Protein AF-A0A951QFN7-F1 (afdb_monomer)

Radius of gyration: 24.61 Å; Cα contacts (8 Å, |Δi|>4): 575; chains: 1; bounding box: 72×62×69 Å

Sequence (364 aa):
MQAKALYAAFKQLNSIVPSESKLRIHDEAMSCVRIICDGKQTTIAAYNLDGRWKRIVLPPEPTTFEVLCPFYLVKKWLRAVARTCEQVWINAIATGIEFTSDTFRYTFSAPGVERYPVMPDERRSPVVAPAPEPKDAIVPFTRPIRVHPEVGTLEPESSEATVQLLKQLAGEVKTPMPNHVISLDEIKSAVAVSLRPDQAFEAVCAITSMIPYSQDVSEFEGRYLIIHATEVSGELEDQMMKGLRDLEIDRTDAPMNSILGYAFIKEVKKYTPATWEEDYQAEVHGYPVSLAEISAAAGNGDVWGVILERPMMFSEPIALKSGLLHEFWTPNNPSHSAAFRKCFESDRIVVDIEREAEVEEVEG

pLDDT: mean 72.61, std 21.22, range [24.59, 94.75]

Structure (mmCIF, N/CA/C/O backbone):
data_AF-A0A951QFN7-F1
#
_entry.id   AF-A0A951QFN7-F1
#
loop_
_atom_site.group_PDB
_atom_site.id
_atom_site.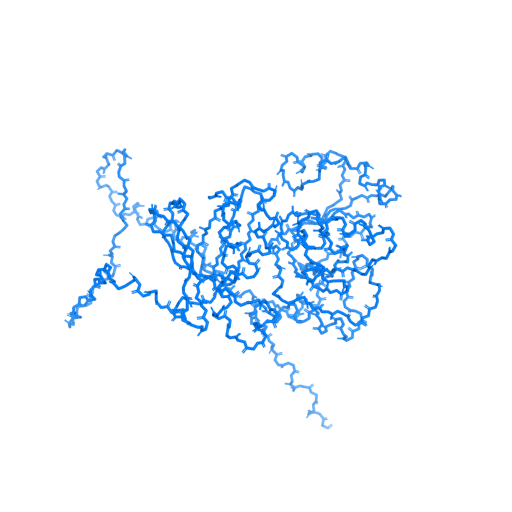type_symbol
_atom_site.label_atom_id
_atom_site.label_alt_id
_atom_site.label_comp_id
_atom_site.label_asym_id
_atom_site.label_entity_id
_atom_site.label_seq_id
_atom_site.pdbx_PDB_ins_code
_atom_site.Cartn_x
_atom_site.Cartn_y
_atom_site.Cartn_z
_atom_site.occupancy
_atom_site.B_iso_or_equiv
_atom_site.auth_seq_id
_atom_site.auth_comp_id
_atom_site.auth_asym_id
_atom_site.auth_atom_id
_atom_site.pdbx_PDB_model_num
ATOM 1 N N . MET A 1 1 ? -3.041 12.306 14.768 1.00 89.12 1 MET A N 1
ATOM 2 C CA . MET A 1 1 ? -2.534 11.329 15.762 1.00 89.12 1 MET A CA 1
ATOM 3 C C . MET A 1 1 ? -1.125 10.873 15.405 1.00 89.12 1 MET A C 1
ATOM 5 O O . MET A 1 1 ? -0.857 10.668 14.231 1.00 89.12 1 MET A O 1
ATOM 9 N N . GLN A 1 2 ? -0.239 10.607 16.378 1.00 91.81 2 GLN A N 1
ATOM 10 C CA . GLN A 1 2 ? 1.073 10.012 16.072 1.00 91.81 2 GLN A CA 1
ATOM 11 C C . GLN A 1 2 ? 0.930 8.605 15.460 1.00 91.81 2 GLN A C 1
ATOM 13 O O . GLN A 1 2 ? 0.400 7.697 16.109 1.00 91.81 2 GLN A O 1
ATOM 18 N N . ALA A 1 3 ? 1.466 8.396 14.254 1.00 90.69 3 ALA A N 1
ATOM 19 C CA . ALA A 1 3 ? 1.356 7.140 13.504 1.00 90.69 3 ALA A CA 1
ATOM 20 C C . ALA A 1 3 ? 1.934 5.946 14.284 1.00 90.69 3 ALA A C 1
ATOM 22 O O . ALA A 1 3 ? 1.321 4.881 14.370 1.00 90.69 3 ALA A O 1
ATOM 23 N N . LYS A 1 4 ? 3.081 6.147 14.949 1.00 91.06 4 LYS A N 1
ATOM 24 C CA . LYS A 1 4 ? 3.720 5.137 15.813 1.00 91.06 4 LYS A CA 1
ATOM 25 C C . LYS A 1 4 ? 2.857 4.749 17.012 1.00 91.06 4 LYS A C 1
ATOM 27 O O . LYS A 1 4 ? 2.823 3.575 17.375 1.00 91.06 4 LYS A O 1
ATOM 32 N N . ALA A 1 5 ? 2.151 5.706 17.615 1.00 92.38 5 ALA A N 1
ATOM 33 C CA . ALA A 1 5 ? 1.250 5.433 18.734 1.00 92.38 5 ALA A CA 1
ATOM 34 C C . ALA A 1 5 ? 0.026 4.629 18.272 1.00 92.38 5 ALA A C 1
ATOM 36 O O . ALA A 1 5 ? -0.354 3.653 18.921 1.00 92.38 5 ALA A O 1
ATOM 37 N N . LEU A 1 6 ? -0.532 4.987 17.113 1.00 93.56 6 LEU A N 1
ATOM 38 C CA . LEU A 1 6 ? -1.639 4.270 16.489 1.00 93.56 6 LEU A CA 1
ATOM 39 C C . LEU A 1 6 ? -1.241 2.832 16.115 1.00 93.56 6 LEU A C 1
ATOM 41 O O . LEU A 1 6 ? -1.926 1.881 16.494 1.00 93.56 6 LEU A O 1
ATOM 45 N N . TYR A 1 7 ? -0.083 2.640 15.478 1.00 93.56 7 TYR A N 1
ATOM 46 C CA . TYR A 1 7 ? 0.449 1.306 15.190 1.00 93.56 7 TYR A CA 1
ATOM 47 C C . TYR A 1 7 ? 0.704 0.493 16.470 1.00 93.56 7 TYR A C 1
ATOM 49 O O . TYR A 1 7 ? 0.322 -0.677 16.554 1.00 93.56 7 TYR A O 1
ATOM 57 N N . ALA A 1 8 ? 1.290 1.103 17.507 1.00 92.25 8 ALA A N 1
ATOM 58 C CA . ALA A 1 8 ? 1.506 0.443 18.792 1.00 92.25 8 ALA A CA 1
ATOM 59 C C . ALA A 1 8 ? 0.187 0.004 19.449 1.00 92.25 8 ALA A C 1
ATOM 61 O O . ALA A 1 8 ? 0.135 -1.076 20.046 1.00 92.25 8 ALA A O 1
ATOM 62 N N . ALA A 1 9 ? -0.885 0.790 19.306 1.00 93.69 9 ALA A N 1
ATOM 63 C CA . ALA A 1 9 ? -2.216 0.404 19.755 1.00 93.69 9 ALA A CA 1
ATOM 64 C C . ALA A 1 9 ? -2.717 -0.837 19.001 1.00 93.69 9 ALA A C 1
ATOM 66 O O . ALA A 1 9 ? -3.022 -1.853 19.627 1.00 93.69 9 ALA A O 1
ATOM 67 N N . PHE A 1 10 ? -2.696 -0.827 17.666 1.00 93.38 10 PHE A N 1
ATOM 68 C CA . PHE A 1 10 ? -3.076 -2.001 16.867 1.00 93.38 10 PHE A CA 1
ATOM 69 C C . PHE A 1 10 ? -2.235 -3.239 17.216 1.00 93.38 10 PHE A C 1
ATOM 71 O O . PHE A 1 10 ? -2.769 -4.336 17.379 1.00 93.38 10 PHE A O 1
ATOM 78 N N . LYS A 1 11 ? -0.924 -3.080 17.436 1.00 91.56 11 LYS A N 1
ATOM 79 C CA . LYS A 1 11 ? -0.033 -4.175 17.849 1.00 91.56 11 LYS A CA 1
ATOM 80 C C . LYS A 1 11 ? -0.443 -4.794 19.186 1.00 91.56 11 LYS A C 1
ATOM 82 O O . LYS A 1 11 ? -0.369 -6.014 19.341 1.00 91.56 11 LYS A O 1
ATOM 87 N N . GLN A 1 12 ? -0.901 -3.994 20.145 1.00 91.81 12 GLN A N 1
ATOM 88 C CA . GLN A 1 12 ? -1.390 -4.509 21.423 1.00 91.81 12 GLN A CA 1
ATOM 89 C C . GLN A 1 12 ? -2.683 -5.325 21.268 1.00 91.81 12 GLN A C 1
ATOM 91 O O . GLN A 1 12 ? -2.909 -6.237 22.065 1.00 91.81 12 GLN A O 1
ATOM 96 N N . LEU A 1 13 ? -3.518 -5.058 20.260 1.00 90.62 13 LEU A N 1
ATOM 97 C CA . LEU A 1 13 ? -4.770 -5.795 20.034 1.00 90.62 13 LEU A CA 1
ATOM 98 C C . LEU A 1 13 ? -4.561 -7.221 19.493 1.00 90.62 13 LEU A C 1
ATOM 100 O O . LEU A 1 13 ? -5.482 -8.031 19.591 1.00 90.62 13 LEU A O 1
ATOM 104 N N . ASN A 1 14 ? -3.345 -7.586 19.058 1.00 87.75 14 ASN A N 1
ATOM 105 C CA . ASN A 1 14 ? -2.993 -8.960 18.649 1.00 87.75 14 ASN A CA 1
ATOM 106 C C . ASN A 1 14 ? -3.287 -10.024 19.718 1.00 87.75 14 ASN A C 1
ATOM 108 O O . ASN A 1 14 ? -3.415 -11.199 19.398 1.00 87.75 14 ASN A O 1
ATOM 112 N N . SER A 1 15 ? -3.351 -9.641 20.998 1.00 84.44 15 SER A N 1
ATOM 113 C CA . SER A 1 15 ? -3.678 -10.581 22.076 1.00 84.44 15 SER A CA 1
ATOM 114 C C . SER A 1 15 ? -5.158 -10.981 22.110 1.00 84.44 15 SER A C 1
ATOM 116 O O . SER A 1 15 ? -5.507 -11.901 22.842 1.00 84.44 15 SER A O 1
ATOM 118 N N . ILE A 1 16 ? -6.025 -10.246 21.406 1.00 85.56 16 ILE A N 1
ATOM 119 C CA . ILE A 1 16 ? -7.476 -10.475 21.357 1.00 85.56 16 ILE A CA 1
ATOM 120 C C . ILE A 1 16 ? -7.912 -10.908 19.965 1.00 85.56 16 ILE A C 1
ATOM 122 O O . ILE A 1 16 ? -8.651 -11.884 19.852 1.00 85.56 16 ILE A O 1
ATOM 126 N N . VAL A 1 17 ? -7.463 -10.206 18.922 1.00 82.12 17 VAL A N 1
ATOM 127 C CA . VAL A 1 17 ? -7.874 -10.522 17.553 1.00 82.12 17 VAL A CA 1
ATOM 128 C C . VAL A 1 17 ? -7.235 -11.857 17.140 1.00 82.12 17 VAL A C 1
ATOM 130 O O . VAL A 1 17 ? -6.006 -11.968 17.184 1.00 82.12 17 VAL A O 1
ATOM 133 N N . PRO A 1 18 ? -8.024 -12.888 16.771 1.00 71.62 18 PRO A N 1
ATOM 134 C CA . PRO A 1 18 ? -7.492 -14.190 16.371 1.00 71.62 18 PRO A CA 1
ATOM 135 C C . PRO A 1 18 ? -6.543 -14.037 15.192 1.00 71.62 18 PRO A C 1
ATOM 137 O O . PRO A 1 18 ? -6.864 -13.277 14.283 1.00 71.62 18 PRO A O 1
ATOM 140 N N . SER A 1 19 ? -5.419 -14.762 15.186 1.00 68.12 19 SER A N 1
ATOM 141 C CA . SER A 1 19 ? -4.435 -14.717 14.095 1.00 68.12 19 SER A CA 1
ATOM 142 C C . SER A 1 19 ? -5.094 -14.903 12.726 1.00 68.12 19 SER A C 1
ATOM 144 O O . SER A 1 19 ? -6.019 -15.700 12.593 1.00 68.12 19 SER A O 1
ATOM 146 N N . GLU A 1 20 ? -4.573 -14.230 11.702 1.00 62.41 20 GLU A N 1
ATOM 147 C CA . GLU A 1 20 ? -5.093 -14.246 10.323 1.00 62.41 20 GLU A CA 1
ATOM 148 C C . GLU A 1 20 ? -5.330 -15.671 9.784 1.00 62.41 20 GLU A C 1
ATOM 150 O O . GLU A 1 20 ? -6.374 -15.976 9.214 1.00 62.41 20 GLU A O 1
ATOM 155 N N . SER A 1 21 ? -4.436 -16.610 10.107 1.00 54.50 21 SER A N 1
ATOM 156 C CA . SER A 1 21 ? -4.563 -18.035 9.763 1.00 54.50 21 SER A CA 1
ATOM 157 C C . SER A 1 21 ? -5.775 -18.755 10.378 1.00 54.50 21 SER A C 1
ATOM 159 O O . SER A 1 21 ? -6.211 -19.775 9.848 1.00 54.50 21 SER A O 1
ATOM 161 N N . LYS A 1 22 ? -6.327 -18.243 11.485 1.00 54.25 22 LYS A N 1
ATOM 162 C CA . LYS A 1 22 ? -7.507 -18.780 12.184 1.00 54.25 22 LYS A CA 1
ATOM 163 C C . LYS A 1 22 ? -8.810 -18.093 11.765 1.00 54.25 22 LYS A C 1
ATOM 165 O O . LYS A 1 22 ? -9.879 -18.582 12.114 1.00 54.25 22 LYS A O 1
ATOM 170 N N . LEU A 1 23 ? -8.733 -16.986 11.023 1.00 55.09 23 LEU A N 1
ATOM 171 C CA . LEU A 1 23 ? -9.900 -16.226 10.568 1.00 55.09 23 LEU A CA 1
ATOM 172 C C . LEU A 1 23 ? -10.547 -16.778 9.300 1.00 55.09 23 LEU A C 1
ATOM 174 O O . LEU A 1 23 ? -11.697 -16.448 9.046 1.00 55.09 23 LEU A O 1
ATOM 178 N N . ARG A 1 24 ? -9.892 -17.697 8.574 1.00 49.56 24 ARG A N 1
ATOM 179 C CA . ARG A 1 24 ? -10.465 -18.383 7.394 1.00 49.56 24 ARG A CA 1
ATOM 180 C C . ARG A 1 24 ? -11.792 -19.123 7.662 1.00 49.56 24 ARG A C 1
ATOM 182 O O . ARG A 1 24 ? -12.389 -19.654 6.734 1.00 49.56 24 ARG A O 1
ATOM 189 N N . ILE A 1 25 ? -12.229 -19.194 8.921 1.00 43.97 25 ILE A N 1
ATOM 190 C CA . ILE A 1 25 ? -13.427 -19.899 9.394 1.00 43.97 25 ILE A CA 1
ATOM 191 C C . ILE A 1 25 ? -14.450 -18.922 10.029 1.00 43.97 25 ILE A C 1
ATOM 193 O O . ILE A 1 25 ? -15.552 -19.336 10.382 1.00 43.97 25 ILE A O 1
ATOM 197 N N . HIS A 1 26 ? -14.137 -17.626 10.182 1.00 48.31 26 HIS A N 1
ATOM 198 C CA . HIS A 1 26 ? -14.927 -16.707 11.012 1.00 48.31 26 HIS A CA 1
ATOM 199 C C . HIS A 1 26 ? -15.330 -15.396 10.320 1.00 48.31 26 HIS A C 1
ATOM 201 O O . HIS A 1 26 ? -14.653 -14.904 9.427 1.00 48.31 26 HIS A O 1
ATOM 207 N N . ASP A 1 27 ? -16.466 -14.864 10.782 1.00 57.34 27 ASP A N 1
ATOM 208 C CA . ASP A 1 27 ? -17.173 -13.659 10.329 1.00 57.34 27 ASP A CA 1
ATOM 209 C C . ASP A 1 27 ? -16.243 -12.435 10.168 1.00 57.34 27 ASP A C 1
ATOM 211 O O . ASP A 1 27 ? -15.433 -12.149 11.055 1.00 57.34 27 ASP A O 1
ATOM 215 N N . GLU A 1 28 ? -16.392 -11.689 9.063 1.00 56.91 28 GLU A N 1
ATOM 216 C CA . GLU A 1 28 ? -15.671 -10.438 8.758 1.00 56.91 28 GLU A CA 1
ATOM 217 C C . GLU A 1 28 ? -15.691 -9.468 9.954 1.00 56.91 28 GLU A C 1
ATOM 219 O O . GLU A 1 28 ? -14.685 -8.810 10.244 1.00 56.91 28 GLU A O 1
ATOM 224 N N . ALA A 1 29 ? -16.793 -9.443 10.717 1.00 56.69 29 ALA A N 1
ATOM 225 C CA . ALA A 1 29 ? -16.944 -8.607 11.907 1.00 56.69 29 ALA A CA 1
ATOM 226 C C . ALA A 1 29 ? -15.920 -8.924 13.016 1.00 56.69 29 ALA A C 1
ATOM 228 O O . ALA A 1 29 ? -15.490 -8.020 13.729 1.00 56.69 29 ALA A O 1
ATOM 229 N N . MET A 1 30 ? -15.472 -10.179 13.136 1.00 60.59 30 MET A N 1
ATOM 230 C CA . MET A 1 30 ? -14.498 -10.619 14.151 1.00 60.59 30 MET A CA 1
ATOM 231 C C . MET A 1 30 ? -13.051 -10.257 13.806 1.00 60.59 30 MET A C 1
ATOM 233 O O . MET A 1 30 ? -12.165 -10.322 14.661 1.00 60.59 30 MET A O 1
ATOM 237 N N . SER A 1 31 ? -12.809 -9.890 12.549 1.00 74.25 31 SER A N 1
ATOM 238 C CA . SER A 1 31 ? -11.532 -9.356 12.077 1.00 74.25 31 SER A CA 1
ATOM 239 C C . SER A 1 31 ? -11.484 -7.828 12.113 1.00 74.25 31 SER A C 1
ATOM 241 O O . SER A 1 31 ? -10.472 -7.244 11.732 1.00 74.25 31 SER A O 1
ATOM 243 N N . CYS A 1 32 ? -12.556 -7.170 12.562 1.00 83.38 32 CYS A N 1
ATOM 244 C CA . CYS A 1 32 ? -12.628 -5.718 12.645 1.00 83.38 32 CYS A CA 1
ATOM 245 C C . CYS A 1 32 ? -12.284 -5.207 14.047 1.00 83.38 32 CYS A C 1
ATOM 247 O O . CYS A 1 32 ? -12.481 -5.889 15.052 1.00 83.38 32 CYS A O 1
ATOM 249 N N . VAL A 1 33 ? -11.799 -3.970 14.117 1.00 90.06 33 VAL A N 1
ATOM 250 C CA . VAL A 1 33 ? -11.738 -3.198 15.361 1.00 90.06 33 VAL A CA 1
ATOM 251 C C . VAL A 1 33 ? -12.642 -1.986 15.251 1.00 90.06 33 VAL A C 1
ATOM 253 O O . VAL A 1 33 ? -12.814 -1.416 14.177 1.00 90.06 33 VAL A O 1
ATOM 256 N N . ARG A 1 34 ? -13.234 -1.596 16.373 1.00 91.06 34 ARG A N 1
ATOM 257 C CA . ARG A 1 34 ? -14.088 -0.416 16.473 1.00 91.06 34 ARG A CA 1
ATOM 258 C C . ARG A 1 34 ? -13.243 0.771 16.906 1.00 91.06 34 ARG A C 1
ATOM 260 O O . ARG A 1 34 ? -12.525 0.680 17.902 1.00 91.06 34 ARG A O 1
ATOM 267 N N . ILE A 1 35 ? -13.329 1.864 16.159 1.00 92.38 35 ILE A N 1
ATOM 268 C CA . ILE A 1 35 ? -12.678 3.138 16.463 1.00 92.38 35 ILE A CA 1
ATOM 269 C C . ILE A 1 35 ? -13.771 4.146 16.803 1.00 92.38 35 ILE A C 1
ATOM 271 O O . ILE A 1 35 ? -14.696 4.345 16.021 1.00 92.38 35 ILE A O 1
ATOM 275 N N . ILE A 1 36 ? -13.657 4.760 17.977 1.00 92.75 36 ILE A N 1
ATOM 276 C CA . ILE A 1 36 ? -14.583 5.769 18.489 1.00 92.75 36 ILE A CA 1
ATOM 277 C C . ILE A 1 36 ? -13.769 7.020 18.802 1.00 92.75 36 ILE A C 1
ATOM 279 O O . ILE A 1 36 ? -12.931 6.998 19.704 1.00 92.75 36 ILE A O 1
ATOM 283 N N . CYS A 1 37 ? -14.033 8.106 18.092 1.00 91.75 37 CYS A N 1
ATOM 284 C CA . CYS A 1 37 ? -13.523 9.432 18.417 1.00 91.75 37 CYS A CA 1
ATOM 285 C C . CYS A 1 37 ? -14.684 10.249 18.985 1.00 91.75 37 CYS A C 1
ATOM 287 O O . CYS A 1 37 ? -15.705 10.399 18.321 1.00 91.75 37 CYS A O 1
ATOM 289 N N . ASP A 1 38 ? -14.558 10.757 20.212 1.00 89.88 38 ASP A N 1
ATOM 290 C CA . ASP A 1 38 ? -15.627 11.506 20.901 1.00 89.88 38 ASP A CA 1
ATOM 291 C C . ASP A 1 38 ? -15.275 12.986 21.155 1.00 89.88 38 ASP A C 1
ATOM 293 O O . ASP A 1 38 ? -15.925 13.668 21.952 1.00 89.88 38 ASP A O 1
ATOM 297 N N . GLY A 1 39 ? -14.207 13.475 20.514 1.00 86.19 39 GLY A N 1
ATOM 298 C CA . GLY A 1 39 ? -13.635 14.807 20.726 1.00 86.19 39 GLY A CA 1
ATOM 299 C C . GLY A 1 39 ? -12.824 14.964 22.022 1.00 86.19 39 GLY A C 1
ATOM 300 O O . GLY A 1 39 ? -12.138 15.970 22.191 1.00 86.19 39 GLY A O 1
ATOM 301 N N . LYS A 1 40 ? -12.866 13.993 22.945 1.00 89.06 40 LYS A N 1
ATOM 302 C CA . LYS A 1 40 ? -12.080 13.985 24.196 1.00 89.06 40 LYS A CA 1
ATOM 303 C C . LYS A 1 40 ? -10.980 12.936 24.186 1.00 89.06 40 LYS A C 1
ATOM 305 O O . LYS A 1 40 ? -9.928 13.145 24.787 1.00 89.06 40 LYS A O 1
ATOM 310 N N . GLN A 1 41 ? -11.215 11.825 23.508 1.00 91.44 41 GLN A N 1
ATOM 311 C CA . GLN A 1 41 ? -10.272 10.734 23.347 1.00 91.44 41 GLN A CA 1
ATOM 312 C C . GLN A 1 41 ? -10.599 9.929 22.090 1.00 91.44 41 GLN A C 1
ATOM 314 O O . GLN A 1 41 ? -11.726 9.938 21.591 1.00 91.44 41 GLN A O 1
ATOM 319 N N . THR A 1 42 ? -9.608 9.179 21.618 1.00 92.94 42 THR A N 1
ATOM 320 C CA . THR A 1 42 ? -9.816 8.166 20.585 1.00 92.94 42 THR A CA 1
ATOM 321 C C . THR A 1 42 ? -9.729 6.791 21.222 1.00 92.94 42 THR A C 1
ATOM 323 O O . THR A 1 42 ? -8.715 6.431 21.815 1.00 92.94 42 THR A O 1
ATOM 326 N N . THR A 1 43 ? -10.789 6.004 21.121 1.00 93.81 43 THR A N 1
ATOM 327 C CA . THR A 1 43 ? -10.862 4.651 21.664 1.00 93.81 43 THR A CA 1
ATOM 328 C C . THR A 1 43 ? -10.793 3.637 20.536 1.00 93.81 43 THR A C 1
ATOM 330 O O . THR A 1 43 ? -11.613 3.670 19.626 1.00 93.81 43 THR A O 1
ATOM 333 N N . ILE A 1 44 ? -9.851 2.699 20.625 1.00 94.25 44 ILE A N 1
ATOM 334 C CA . ILE A 1 44 ? -9.746 1.553 19.719 1.00 94.25 44 ILE A CA 1
ATOM 335 C C . ILE A 1 44 ? -10.074 0.293 20.510 1.00 94.25 44 ILE A C 1
ATOM 337 O O . ILE A 1 44 ? -9.434 0.005 21.527 1.00 94.25 44 ILE A O 1
ATOM 341 N N . ALA A 1 45 ? -11.076 -0.453 20.058 1.00 91.44 45 ALA A N 1
ATOM 342 C CA . ALA A 1 45 ? -11.585 -1.621 20.756 1.00 91.44 45 ALA A CA 1
ATOM 343 C C . ALA A 1 45 ? -11.656 -2.854 19.852 1.00 91.44 45 ALA A C 1
ATOM 345 O O . ALA A 1 45 ? -12.180 -2.807 18.742 1.00 91.44 45 ALA A O 1
ATOM 346 N N . ALA A 1 46 ? -11.175 -3.980 20.375 1.00 90.12 46 ALA A N 1
ATOM 347 C CA . ALA A 1 46 ? -11.285 -5.298 19.761 1.00 90.12 46 ALA A CA 1
ATOM 348 C C . ALA A 1 46 ? -12.137 -6.225 20.634 1.00 90.12 46 ALA A C 1
ATOM 350 O O . ALA A 1 46 ? -12.070 -6.159 21.868 1.00 90.12 46 ALA A O 1
ATOM 351 N N . TYR A 1 47 ? -12.878 -7.113 19.980 1.00 84.50 47 TYR A N 1
ATOM 352 C CA . TYR A 1 47 ? -13.701 -8.152 20.585 1.00 84.50 47 TYR A CA 1
ATOM 353 C C . TYR A 1 47 ? -13.349 -9.510 19.972 1.00 84.50 47 TYR A C 1
ATOM 355 O O . TYR A 1 47 ? -13.095 -9.596 18.772 1.00 84.50 47 TYR A O 1
ATOM 363 N N . ASN A 1 48 ? -13.320 -10.572 20.780 1.00 82.31 48 ASN A N 1
ATOM 364 C CA . ASN A 1 48 ? -13.096 -11.935 20.293 1.00 82.31 48 ASN A CA 1
ATOM 365 C C . ASN A 1 48 ? -14.273 -12.876 20.595 1.00 82.31 48 ASN A C 1
ATOM 367 O O . ASN A 1 48 ? -15.165 -12.557 21.378 1.00 82.31 48 ASN A O 1
ATOM 371 N N . LEU A 1 49 ? -14.249 -14.065 19.982 1.00 73.44 49 LEU A N 1
ATOM 372 C CA . LEU A 1 49 ? -15.309 -15.074 20.116 1.00 73.44 49 LEU A CA 1
ATOM 373 C C . LEU A 1 49 ? -15.480 -15.595 21.549 1.00 73.44 49 LEU A C 1
ATOM 375 O O . LEU A 1 49 ? -16.555 -16.066 21.906 1.00 73.44 49 LEU A O 1
ATOM 379 N N . ASP A 1 50 ? -14.448 -15.470 22.385 1.00 79.62 50 ASP A N 1
ATOM 380 C CA . ASP A 1 50 ? -14.501 -15.858 23.798 1.00 79.62 50 ASP A CA 1
ATOM 381 C C . ASP A 1 50 ? -15.206 -14.805 24.671 1.00 79.62 50 ASP A C 1
ATOM 383 O O . ASP A 1 50 ? -15.178 -14.891 25.900 1.00 79.62 50 ASP A O 1
ATOM 387 N N . GLY A 1 51 ? -15.782 -13.763 24.064 1.00 79.81 51 GLY A N 1
ATOM 388 C CA . GLY A 1 51 ? -16.427 -12.673 24.782 1.00 79.81 51 GLY A CA 1
ATOM 389 C C . GLY A 1 51 ? -15.454 -11.656 25.383 1.00 79.81 51 GLY A C 1
ATOM 390 O O . GLY A 1 51 ? -15.874 -10.810 26.175 1.00 79.81 51 GLY A O 1
ATOM 391 N N . ARG A 1 52 ? -14.155 -11.729 25.057 1.00 84.38 52 ARG A N 1
ATOM 392 C CA . ARG A 1 52 ? -13.133 -10.851 25.636 1.00 84.38 52 ARG A CA 1
ATOM 393 C C . ARG A 1 52 ? -13.021 -9.556 24.855 1.00 84.38 52 ARG A C 1
ATOM 395 O O . ARG A 1 52 ? -12.978 -9.543 23.628 1.00 84.38 52 ARG A O 1
ATOM 402 N N . TRP A 1 53 ? -12.870 -8.481 25.613 1.00 87.25 53 TRP A N 1
ATOM 403 C CA . TRP A 1 53 ? -12.651 -7.139 25.106 1.00 87.25 53 TRP A CA 1
ATOM 404 C C . TRP A 1 53 ? -11.240 -6.667 25.422 1.00 87.25 53 TRP A C 1
ATOM 406 O O . TRP A 1 53 ? -10.707 -6.935 26.501 1.00 87.25 53 TRP A O 1
ATOM 416 N N . LYS A 1 54 ? -10.655 -5.899 24.506 1.00 90.75 54 LYS A N 1
ATOM 417 C CA . LYS A 1 54 ? -9.506 -5.046 24.814 1.00 90.75 54 LYS A CA 1
ATOM 418 C C . LYS A 1 54 ? -9.723 -3.675 24.221 1.00 90.75 54 LYS A C 1
ATOM 420 O O . LYS A 1 54 ? -10.075 -3.544 23.052 1.00 90.75 54 LYS A O 1
ATOM 425 N N . ARG A 1 55 ? -9.490 -2.673 25.060 1.00 92.69 55 ARG A N 1
ATOM 426 C CA . ARG A 1 55 ? -9.644 -1.262 24.747 1.00 92.69 55 ARG A CA 1
ATOM 427 C C . ARG A 1 55 ? -8.306 -0.568 24.906 1.00 92.69 55 ARG A C 1
ATOM 429 O O . ARG A 1 55 ? -7.606 -0.794 25.891 1.00 92.69 55 ARG A O 1
ATOM 436 N N . ILE A 1 56 ? -7.991 0.303 23.963 1.00 94.44 56 ILE A N 1
ATOM 437 C CA . ILE A 1 56 ? -6.834 1.185 24.015 1.00 94.44 56 ILE A CA 1
ATOM 438 C C . ILE A 1 56 ? -7.345 2.600 23.810 1.00 94.44 56 ILE A C 1
ATOM 440 O O . ILE A 1 56 ? -8.147 2.847 22.913 1.00 94.44 56 ILE A O 1
ATOM 444 N N . VAL A 1 57 ? -6.912 3.506 24.678 1.00 93.62 57 VAL A N 1
ATOM 445 C CA . VAL A 1 57 ? -7.283 4.917 24.621 1.00 93.62 57 VAL A CA 1
ATOM 446 C C . VAL A 1 57 ? -6.066 5.694 24.147 1.00 93.62 57 VAL A C 1
ATOM 448 O O . VAL A 1 57 ? -4.972 5.541 24.688 1.00 93.62 57 VAL A O 1
ATOM 451 N N . LEU A 1 58 ? -6.272 6.492 23.113 1.00 92.94 58 LEU A N 1
ATOM 452 C CA . LEU A 1 58 ? -5.298 7.368 22.490 1.00 92.94 58 LEU A CA 1
ATOM 453 C C . LEU A 1 58 ? -5.732 8.829 22.685 1.00 92.94 58 LEU A C 1
ATOM 455 O O . LEU A 1 58 ? -6.894 9.084 23.027 1.00 92.94 58 LEU A O 1
ATOM 459 N N . PRO A 1 59 ? -4.813 9.790 22.483 1.00 90.75 59 PRO A N 1
ATOM 460 C CA . PRO A 1 59 ? -5.141 11.209 22.540 1.00 90.75 59 PRO A CA 1
ATOM 461 C C . PRO A 1 59 ? -6.354 11.582 21.663 1.00 90.75 59 PRO A C 1
ATOM 463 O O . PRO A 1 59 ? -6.651 10.875 20.690 1.00 90.75 59 PRO A O 1
ATOM 466 N N . PRO A 1 60 ? -7.067 12.669 22.006 1.00 85.00 60 PRO A N 1
ATOM 467 C CA . PRO A 1 60 ? -8.210 13.138 21.232 1.00 85.00 60 PRO A CA 1
ATOM 468 C C . PRO A 1 60 ? -7.845 13.448 19.783 1.00 85.00 60 PRO A C 1
ATOM 470 O O . PRO A 1 60 ? -6.806 14.046 19.510 1.00 85.00 60 PRO A O 1
ATOM 473 N N . GLU A 1 61 ? -8.769 13.114 18.890 1.00 82.00 61 GLU A N 1
ATOM 474 C CA . GLU A 1 61 ? -8.899 13.739 17.576 1.00 82.00 61 GLU A CA 1
ATOM 475 C C . GLU A 1 61 ? -10.033 14.781 17.645 1.00 82.00 61 GLU A C 1
ATOM 477 O O . GLU A 1 61 ? -10.982 14.602 18.416 1.00 82.00 61 GLU A O 1
ATOM 482 N N . PRO A 1 62 ? -9.963 15.882 16.875 1.00 79.00 62 PRO A N 1
ATOM 483 C CA . PRO A 1 62 ? -10.978 16.939 16.898 1.00 79.00 62 PRO A CA 1
ATOM 484 C C . PRO A 1 62 ? -12.324 16.490 16.309 1.00 79.00 62 PRO A C 1
ATOM 486 O O . PRO A 1 62 ? -13.343 17.154 16.495 1.00 79.00 62 PRO A O 1
ATOM 489 N N . THR A 1 63 ? -12.339 15.373 15.586 1.00 82.69 63 THR A N 1
ATOM 490 C CA . THR A 1 63 ? -13.516 14.823 14.922 1.00 82.69 63 THR A CA 1
ATOM 491 C C . THR A 1 63 ? -14.266 13.855 15.836 1.00 82.69 63 THR A C 1
ATOM 493 O O . THR A 1 63 ? -13.686 13.157 16.665 1.00 82.69 63 THR A O 1
ATOM 496 N N . THR A 1 64 ? -15.595 13.826 15.700 1.00 89.38 64 THR A N 1
ATOM 497 C CA . THR A 1 64 ? -16.455 12.870 16.409 1.00 89.38 64 THR A CA 1
ATOM 498 C C . THR A 1 64 ? -17.025 11.878 15.412 1.00 89.38 64 THR A C 1
ATOM 500 O O . THR A 1 64 ? -17.758 12.276 14.509 1.00 89.38 64 THR A O 1
ATOM 503 N N . PHE A 1 65 ? -16.687 10.602 15.562 1.00 91.06 65 PHE A N 1
ATOM 504 C CA . PHE A 1 65 ? -17.202 9.535 14.714 1.00 91.06 65 PHE A CA 1
ATOM 505 C C . PHE A 1 65 ? -17.038 8.170 15.376 1.00 91.06 65 PHE A C 1
ATOM 507 O O . PHE A 1 65 ? -16.285 7.992 16.334 1.00 91.06 65 PHE A O 1
ATOM 514 N N . GLU A 1 66 ? -17.726 7.191 14.808 1.00 90.44 66 GLU A N 1
ATOM 515 C CA . GLU A 1 66 ? -17.614 5.794 15.178 1.00 90.44 66 GLU A CA 1
ATOM 516 C C . GLU A 1 66 ? -17.602 4.948 13.908 1.00 90.44 66 GLU A C 1
ATOM 518 O O . GLU A 1 66 ? -18.452 5.122 13.035 1.00 90.44 66 GLU A O 1
ATOM 523 N N . VAL A 1 67 ? -16.624 4.052 13.787 1.00 89.62 67 VAL A N 1
ATOM 524 C CA . VAL A 1 67 ? -16.438 3.249 12.577 1.00 89.62 67 VAL A CA 1
ATOM 525 C C . VAL A 1 67 ? -15.786 1.907 12.909 1.00 89.62 67 VAL A C 1
ATOM 527 O O . VAL A 1 67 ? -15.022 1.791 13.871 1.00 89.62 67 VAL A O 1
ATOM 530 N N . LEU A 1 68 ? -16.088 0.878 12.120 1.00 88.56 68 LEU A N 1
ATOM 531 C CA . LEU A 1 68 ? -15.326 -0.370 12.132 1.00 88.56 68 LEU A CA 1
ATOM 532 C C . LEU A 1 68 ? -14.167 -0.263 11.152 1.00 88.56 68 LEU A C 1
ATOM 534 O O . LEU A 1 68 ? -14.258 0.429 10.149 1.00 88.56 68 LEU A O 1
ATOM 538 N N . CYS A 1 69 ? -13.069 -0.957 11.399 1.00 87.94 69 CYS A N 1
ATOM 539 C CA . CYS A 1 69 ? -12.010 -1.049 10.407 1.00 87.94 69 CYS A CA 1
ATOM 540 C C . CYS A 1 69 ? -11.393 -2.448 10.369 1.00 87.94 69 CYS A C 1
ATOM 542 O O . CYS A 1 69 ? -11.302 -3.103 11.414 1.00 87.94 69 CYS A O 1
ATOM 544 N N . PRO A 1 70 ? -10.976 -2.925 9.181 1.00 85.88 70 PRO A N 1
ATOM 545 C CA . PRO A 1 70 ? -10.389 -4.249 9.030 1.00 85.88 70 PRO A CA 1
ATOM 546 C C . PRO A 1 70 ? -9.027 -4.290 9.728 1.00 85.88 70 PRO A C 1
ATOM 548 O O . PRO A 1 70 ? -8.060 -3.674 9.279 1.00 85.88 70 PRO A O 1
ATOM 551 N N . PHE A 1 71 ? -8.942 -5.024 10.839 1.00 88.62 71 PHE A N 1
ATOM 552 C CA . PHE A 1 71 ? -7.795 -4.991 11.745 1.00 88.62 71 PHE A CA 1
ATOM 553 C C . PHE A 1 71 ? -6.484 -5.310 11.035 1.00 88.62 71 PHE A C 1
ATOM 555 O O . PHE A 1 71 ? -5.508 -4.581 11.188 1.00 88.62 71 PHE A O 1
ATOM 562 N N . TYR A 1 72 ? -6.459 -6.405 10.272 1.00 83.06 72 TYR A N 1
ATOM 563 C CA . TYR A 1 72 ? -5.240 -6.902 9.641 1.00 83.06 72 TYR A CA 1
ATOM 564 C C . TYR A 1 72 ? -4.750 -5.979 8.535 1.00 83.06 72 TYR A C 1
ATOM 566 O O . TYR A 1 72 ? -3.573 -5.633 8.532 1.00 83.06 72 TYR A O 1
ATOM 574 N N . LEU A 1 73 ? -5.652 -5.519 7.668 1.00 82.06 73 LEU A N 1
ATOM 575 C CA . LEU A 1 73 ? -5.332 -4.570 6.604 1.00 82.06 73 LEU A CA 1
ATOM 576 C C . LEU A 1 73 ? -4.779 -3.259 7.172 1.00 82.06 73 LEU A C 1
ATOM 578 O O . LEU A 1 73 ? -3.671 -2.855 6.823 1.00 82.06 73 LEU A O 1
ATOM 582 N N . VAL A 1 74 ? -5.499 -2.647 8.119 1.00 88.31 74 VAL A N 1
ATOM 583 C CA . VAL A 1 74 ? -5.077 -1.385 8.742 1.00 88.31 74 VAL A CA 1
ATOM 584 C C . VAL A 1 74 ? -3.774 -1.565 9.513 1.00 88.31 74 VAL A C 1
ATOM 586 O O . VAL A 1 74 ? -2.895 -0.716 9.436 1.00 88.31 74 VAL A O 1
ATOM 589 N N . LYS A 1 75 ? -3.594 -2.677 10.233 1.00 89.44 75 LYS A N 1
ATOM 590 C CA . LYS A 1 75 ? -2.351 -2.951 10.964 1.00 89.44 75 LYS A CA 1
ATOM 591 C C . LYS A 1 75 ? -1.156 -3.133 10.024 1.00 89.44 75 LYS A C 1
ATOM 593 O O . LYS A 1 75 ? -0.092 -2.600 10.334 1.00 89.44 75 LYS A O 1
ATOM 598 N N . LYS A 1 76 ? -1.305 -3.899 8.934 1.00 84.56 76 LYS A N 1
ATOM 599 C CA . LYS A 1 76 ? -0.247 -4.106 7.925 1.00 84.56 76 LYS A CA 1
ATOM 600 C C . LYS A 1 76 ? 0.159 -2.770 7.311 1.00 84.56 76 LYS A C 1
ATOM 602 O O . LYS A 1 76 ? 1.337 -2.431 7.312 1.00 84.56 76 LYS A O 1
ATOM 607 N N . TRP A 1 77 ? -0.827 -1.971 6.919 1.00 86.56 77 TRP A N 1
ATOM 608 C CA . TRP A 1 77 ? -0.615 -0.629 6.393 1.00 86.56 77 TRP A CA 1
ATOM 609 C C . TRP A 1 77 ? 0.058 0.313 7.409 1.00 86.56 77 TRP A C 1
ATOM 611 O O . TRP A 1 77 ? 1.095 0.903 7.114 1.00 86.56 77 TRP A O 1
ATOM 621 N N . LEU A 1 78 ? -0.445 0.383 8.650 1.00 89.12 78 LEU A N 1
ATOM 622 C CA . LEU A 1 78 ? 0.130 1.204 9.725 1.00 89.12 78 LEU A CA 1
ATOM 623 C C . LEU A 1 78 ? 1.581 0.835 10.045 1.00 89.12 78 LEU A C 1
ATOM 625 O O . LEU A 1 78 ? 2.355 1.710 10.425 1.00 89.12 78 LEU A O 1
ATOM 629 N N . ARG A 1 79 ? 1.957 -0.443 9.920 1.00 86.25 79 ARG A N 1
ATOM 630 C CA . ARG A 1 79 ? 3.337 -0.903 10.138 1.00 86.25 79 ARG A CA 1
ATOM 631 C C . ARG A 1 79 ? 4.301 -0.252 9.155 1.00 86.25 79 ARG A C 1
ATOM 633 O O . ARG A 1 79 ? 5.377 0.176 9.561 1.00 86.25 79 ARG A O 1
ATOM 640 N N . ALA A 1 80 ? 3.880 -0.156 7.900 1.00 80.88 80 ALA A N 1
ATOM 641 C CA . ALA A 1 80 ? 4.635 0.453 6.819 1.00 80.88 80 ALA A CA 1
ATOM 642 C C . ALA A 1 80 ? 4.662 1.988 6.980 1.00 80.88 80 ALA A C 1
ATOM 644 O O . ALA A 1 80 ? 5.722 2.611 7.034 1.00 80.88 80 ALA A O 1
ATOM 645 N N . VAL A 1 81 ? 3.486 2.579 7.200 1.00 83.81 81 VAL A N 1
ATOM 646 C CA . VAL A 1 81 ? 3.275 4.028 7.310 1.00 83.81 81 VAL A CA 1
ATOM 647 C C . VAL A 1 81 ? 3.915 4.671 8.539 1.00 83.81 81 VAL A C 1
ATOM 649 O O . VAL A 1 81 ? 4.452 5.771 8.447 1.00 83.81 81 VAL A O 1
ATOM 652 N N . ALA A 1 82 ? 3.914 4.015 9.702 1.00 86.44 82 ALA A N 1
ATOM 653 C CA . ALA A 1 82 ? 4.453 4.596 10.940 1.00 86.44 82 ALA A CA 1
ATOM 654 C C . ALA A 1 82 ? 5.976 4.853 10.908 1.00 86.44 82 ALA A C 1
ATOM 656 O O . ALA A 1 82 ? 6.551 5.348 11.885 1.00 86.44 82 ALA A O 1
ATOM 657 N N . ARG A 1 83 ? 6.640 4.472 9.813 1.00 80.44 83 ARG A N 1
ATOM 658 C CA . ARG A 1 83 ? 8.076 4.638 9.568 1.00 80.44 83 ARG A CA 1
ATOM 659 C C . ARG A 1 83 ? 8.361 5.863 8.712 1.00 80.44 83 ARG A C 1
ATOM 661 O O . ARG A 1 83 ? 9.386 6.501 8.919 1.00 80.44 83 ARG A O 1
ATOM 668 N N . THR A 1 84 ? 7.453 6.174 7.795 1.00 76.62 84 THR A N 1
ATOM 669 C CA . THR A 1 84 ? 7.575 7.277 6.841 1.00 76.62 84 THR A CA 1
ATOM 670 C C . THR A 1 84 ? 6.814 8.515 7.298 1.00 76.62 84 THR A C 1
ATOM 672 O O . THR A 1 84 ? 7.231 9.625 6.987 1.00 76.62 84 THR A O 1
ATOM 675 N N . CYS A 1 85 ? 5.756 8.351 8.097 1.00 83.38 85 CYS A N 1
ATOM 676 C CA . CYS A 1 85 ? 4.936 9.458 8.576 1.00 83.38 85 CYS A CA 1
ATOM 677 C C . CYS A 1 85 ? 4.946 9.580 10.097 1.00 83.38 85 CYS A C 1
ATOM 679 O O . CYS A 1 85 ? 4.828 8.600 10.838 1.00 83.38 85 CYS A O 1
ATOM 681 N N . GLU A 1 86 ? 5.037 10.822 10.571 1.00 87.69 86 GLU A N 1
ATOM 682 C CA . GLU A 1 86 ? 4.921 11.132 11.992 1.00 87.69 86 GLU A CA 1
ATOM 683 C C . GLU A 1 86 ? 3.455 11.170 12.438 1.00 87.69 86 GLU A C 1
ATOM 685 O O . GLU A 1 86 ? 3.109 10.605 13.481 1.00 87.69 86 GLU A O 1
ATOM 690 N N . GLN A 1 87 ? 2.591 11.798 11.635 1.00 90.06 87 GLN A N 1
ATOM 691 C CA . GLN A 1 87 ? 1.174 11.995 11.925 1.00 90.06 87 GLN A CA 1
ATOM 692 C C . GLN A 1 87 ? 0.285 11.274 10.909 1.00 90.06 87 GLN A C 1
ATOM 694 O O . GLN A 1 87 ? 0.585 11.208 9.720 1.00 90.06 87 GLN A O 1
ATOM 699 N N . VAL A 1 88 ? -0.823 10.738 11.412 1.00 90.19 88 VAL A N 1
ATOM 700 C CA . VAL A 1 88 ? -1.940 10.197 10.638 1.00 90.19 88 VAL A CA 1
ATOM 701 C C . VAL A 1 88 ? -3.234 10.735 11.240 1.00 90.19 88 VAL A C 1
ATOM 703 O O . VAL A 1 88 ? -3.401 10.742 12.464 1.00 90.19 88 VAL A O 1
ATOM 706 N N . TRP A 1 89 ? -4.151 11.166 10.387 1.00 89.62 89 TRP A N 1
ATOM 707 C CA . TRP A 1 89 ? -5.515 11.541 10.741 1.00 89.62 89 TRP A CA 1
ATOM 708 C C . TRP A 1 89 ? -6.478 10.453 10.297 1.00 89.62 89 TRP A C 1
ATOM 710 O O . TRP A 1 89 ? -6.245 9.771 9.301 1.00 89.62 89 TRP A O 1
ATOM 720 N N . ILE A 1 90 ? -7.548 10.281 11.065 1.0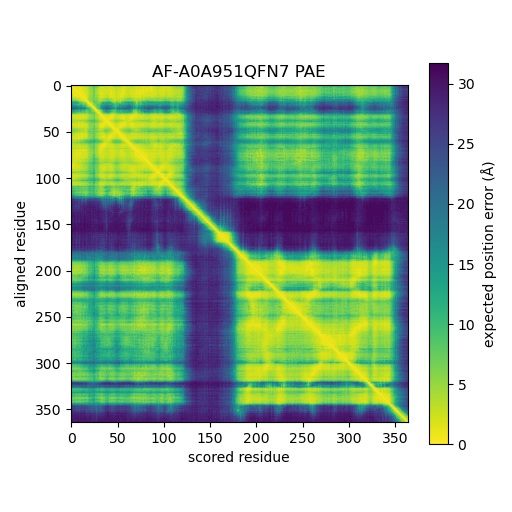0 90.81 90 ILE A N 1
ATOM 721 C CA . ILE A 1 90 ? -8.554 9.250 10.836 1.00 90.81 90 ILE A CA 1
ATOM 722 C C . ILE A 1 90 ? -9.880 9.954 10.584 1.00 90.81 90 ILE A C 1
ATOM 724 O O . ILE A 1 90 ? -10.334 10.734 11.420 1.00 90.81 90 ILE A O 1
ATOM 728 N N . ASN A 1 91 ? -10.510 9.652 9.455 1.00 87.62 91 ASN A N 1
ATOM 729 C CA . ASN A 1 91 ? -11.803 10.197 9.072 1.00 87.62 91 ASN A CA 1
ATOM 730 C C . ASN A 1 91 ? -12.769 9.049 8.779 1.00 87.62 91 ASN A C 1
ATOM 732 O O . ASN A 1 91 ? -12.454 8.141 8.012 1.00 87.62 91 ASN A O 1
ATOM 736 N N . ALA A 1 92 ? -13.964 9.083 9.364 1.00 86.44 92 ALA A N 1
ATOM 737 C CA . ALA A 1 92 ? -15.051 8.232 8.894 1.00 86.44 92 ALA A CA 1
ATOM 738 C C . ALA A 1 92 ? -15.644 8.835 7.615 1.00 86.44 92 ALA A C 1
ATOM 740 O O . ALA A 1 92 ? -15.942 10.029 7.564 1.00 86.44 92 ALA A O 1
ATOM 741 N N . ILE A 1 93 ? -15.833 8.004 6.596 1.00 82.69 93 ILE A N 1
ATOM 742 C CA . ILE A 1 93 ? -16.462 8.376 5.328 1.00 82.69 93 ILE A CA 1
ATOM 743 C C . ILE A 1 93 ? -17.643 7.443 5.049 1.00 82.69 93 ILE A C 1
ATOM 745 O O . ILE A 1 93 ? -17.777 6.392 5.670 1.00 82.69 93 ILE A O 1
ATOM 749 N N . ALA A 1 94 ? -18.505 7.801 4.095 1.00 75.50 94 ALA A N 1
ATOM 750 C CA . ALA A 1 94 ? -19.725 7.037 3.810 1.00 75.50 94 ALA A CA 1
ATOM 751 C C . ALA A 1 94 ? -19.472 5.548 3.491 1.00 75.50 94 ALA A C 1
ATOM 753 O O . ALA A 1 94 ? -20.305 4.703 3.804 1.00 75.50 94 ALA A O 1
ATOM 754 N N . THR A 1 95 ? -18.329 5.231 2.881 1.00 72.19 95 THR A N 1
ATOM 755 C CA . THR A 1 95 ? -17.960 3.878 2.440 1.00 72.19 95 THR A CA 1
ATOM 756 C C . THR A 1 95 ? -16.998 3.158 3.390 1.00 72.19 95 THR A C 1
ATOM 758 O O . THR A 1 95 ? -16.680 1.989 3.168 1.00 72.19 95 THR A O 1
ATOM 761 N N . GLY A 1 96 ? -16.532 3.817 4.456 1.00 84.38 96 GLY A N 1
ATOM 762 C CA . GLY A 1 96 ? -15.608 3.206 5.402 1.00 84.38 96 GLY A CA 1
ATOM 763 C C . GLY A 1 96 ? -14.780 4.191 6.215 1.00 84.38 96 GLY A C 1
ATOM 764 O O . GLY A 1 96 ? -15.301 5.145 6.789 1.00 84.38 96 GLY A O 1
ATOM 765 N N . ILE A 1 97 ? -13.478 3.930 6.294 1.00 86.81 97 ILE A N 1
ATOM 766 C CA . ILE A 1 97 ? -12.528 4.732 7.060 1.00 86.81 97 ILE A CA 1
ATOM 767 C C . ILE A 1 97 ? -11.386 5.195 6.162 1.00 86.81 97 ILE A C 1
ATOM 769 O O . ILE A 1 97 ? -10.797 4.414 5.417 1.00 86.81 97 ILE A O 1
ATOM 773 N N . GLU A 1 98 ? -11.070 6.476 6.242 1.00 87.69 98 GLU A N 1
ATOM 774 C CA . GLU A 1 98 ? -9.959 7.092 5.539 1.00 87.69 98 GLU A CA 1
ATOM 775 C C . GLU A 1 98 ? -8.862 7.441 6.544 1.00 87.69 98 GLU A C 1
ATOM 777 O O . GLU A 1 98 ? -9.117 8.043 7.589 1.00 87.69 98 GLU A O 1
ATOM 782 N N . PHE A 1 99 ? -7.634 7.061 6.214 1.00 88.00 99 PHE A N 1
ATOM 783 C CA . PHE A 1 99 ? -6.437 7.501 6.902 1.00 88.00 99 PHE A CA 1
ATOM 784 C C . PHE A 1 99 ? -5.671 8.452 5.992 1.00 88.00 99 PHE A C 1
ATOM 786 O O . PHE A 1 99 ? -5.330 8.109 4.858 1.00 88.00 99 PHE A O 1
ATOM 793 N N . THR A 1 100 ? -5.381 9.644 6.492 1.00 85.12 100 THR A N 1
ATOM 794 C CA . THR A 1 100 ? -4.618 10.655 5.758 1.00 85.12 100 THR A CA 1
ATOM 795 C C . THR A 1 100 ? -3.342 10.999 6.502 1.00 85.12 100 THR A C 1
ATOM 797 O O . THR A 1 100 ? -3.310 10.979 7.730 1.00 85.12 100 THR A O 1
ATOM 800 N N . SER A 1 101 ? -2.299 11.342 5.764 1.00 82.94 101 SER A N 1
ATOM 801 C CA . SER A 1 101 ? -1.117 12.049 6.253 1.00 82.94 101 SER A CA 1
ATOM 802 C C . SER A 1 101 ? -0.878 13.266 5.358 1.00 82.94 101 SER A C 1
ATOM 804 O O . SER A 1 101 ? -1.705 13.574 4.496 1.00 82.94 101 SER A O 1
ATOM 806 N N . ASP A 1 102 ? 0.242 13.956 5.561 1.00 72.69 102 ASP A N 1
ATOM 807 C CA . ASP A 1 102 ? 0.666 15.032 4.665 1.00 72.69 102 ASP A CA 1
ATOM 808 C C . ASP A 1 102 ? 0.995 14.497 3.260 1.00 72.69 102 ASP A C 1
ATOM 810 O O . ASP A 1 102 ? 0.831 15.207 2.274 1.00 72.69 102 ASP A O 1
ATOM 814 N N . THR A 1 103 ? 1.387 13.222 3.156 1.00 65.56 103 THR A N 1
ATOM 815 C CA . THR A 1 103 ? 1.932 12.622 1.929 1.00 65.56 103 THR A CA 1
ATOM 816 C C . THR A 1 103 ? 1.039 11.559 1.294 1.00 65.56 103 THR A C 1
ATOM 818 O O . THR A 1 103 ? 1.249 11.192 0.141 1.00 65.56 103 THR A O 1
ATOM 821 N N . PHE A 1 104 ? 0.028 11.043 1.998 1.00 72.12 104 PHE A N 1
ATOM 822 C CA . PHE A 1 104 ? -0.872 10.040 1.433 1.00 72.12 104 PHE A CA 1
ATOM 823 C C . PHE A 1 104 ? -2.309 10.159 1.931 1.00 72.12 104 PHE A C 1
ATOM 825 O O . PHE A 1 104 ? -2.637 10.749 2.963 1.00 72.12 104 PHE A O 1
ATOM 832 N N . ARG A 1 105 ? -3.181 9.472 1.198 1.00 78.62 105 ARG A N 1
ATOM 833 C CA . ARG A 1 105 ? -4.567 9.209 1.560 1.00 78.62 105 ARG A CA 1
ATOM 834 C C . ARG A 1 105 ? -4.881 7.762 1.233 1.00 78.62 105 ARG A C 1
ATOM 836 O O . ARG A 1 105 ? -4.731 7.351 0.085 1.00 78.62 105 ARG A O 1
ATOM 843 N N . TYR A 1 106 ? -5.337 7.015 2.229 1.00 82.69 106 TYR A N 1
ATOM 844 C CA . TYR A 1 106 ? -5.676 5.609 2.084 1.00 82.69 106 TYR A CA 1
ATOM 845 C C . TYR A 1 106 ? -7.068 5.338 2.648 1.00 82.69 106 TYR A C 1
ATOM 847 O O . TYR A 1 106 ? -7.392 5.764 3.753 1.00 82.69 106 TYR A O 1
ATOM 855 N N . THR A 1 107 ? -7.898 4.618 1.897 1.00 82.25 107 THR A N 1
ATOM 856 C CA . THR A 1 107 ? -9.265 4.276 2.305 1.00 82.25 107 THR A CA 1
ATOM 857 C C . THR A 1 107 ? -9.395 2.776 2.519 1.00 82.25 107 THR A C 1
ATOM 859 O O . THR A 1 107 ? -9.020 1.988 1.659 1.00 82.25 107 THR A O 1
ATOM 862 N N . PHE A 1 108 ? -9.972 2.380 3.650 1.00 82.06 108 PHE A N 1
ATOM 863 C CA . PHE A 1 108 ? -10.405 1.010 3.892 1.00 82.06 108 PHE A CA 1
ATOM 864 C C . PHE A 1 108 ? -11.926 0.956 3.914 1.00 82.06 108 PHE A C 1
ATOM 866 O O . PHE A 1 108 ? -12.575 1.682 4.673 1.00 82.06 108 PHE A O 1
ATOM 873 N N . SER A 1 109 ? -12.490 0.042 3.134 1.00 76.25 109 SER A N 1
ATOM 874 C CA . SER A 1 109 ? -13.903 -0.307 3.235 1.00 76.25 109 SER A CA 1
ATOM 875 C C . SER A 1 109 ? -14.197 -0.861 4.629 1.00 76.25 109 SER A C 1
ATOM 877 O O . SER A 1 109 ? -13.461 -1.712 5.140 1.00 76.25 109 SER A O 1
ATOM 879 N N . ALA A 1 110 ? -15.270 -0.379 5.254 1.00 70.94 110 ALA A N 1
ATOM 880 C CA . ALA A 1 110 ? -15.682 -0.826 6.578 1.00 70.94 110 ALA A CA 1
ATOM 881 C C . ALA A 1 110 ? -17.082 -1.440 6.551 1.00 70.94 110 ALA A C 1
ATOM 883 O O . ALA A 1 110 ? -17.980 -0.894 5.904 1.00 70.94 110 ALA A O 1
ATOM 884 N N . PRO A 1 111 ? -17.321 -2.528 7.298 1.00 71.88 111 PRO A N 1
ATOM 885 C CA . PRO A 1 111 ? -18.680 -2.966 7.563 1.00 71.88 111 PRO A CA 1
ATOM 886 C C . PRO A 1 111 ? -19.416 -1.952 8.453 1.00 71.88 111 PRO A C 1
ATOM 888 O O . PRO A 1 111 ? -18.809 -1.225 9.241 1.00 71.88 111 PRO A O 1
ATOM 891 N N . GLY A 1 112 ? -20.748 -1.933 8.356 1.00 72.50 112 GLY A N 1
ATOM 892 C CA . GLY A 1 112 ? -21.592 -1.121 9.233 1.00 72.50 112 GLY A CA 1
ATOM 893 C C . GLY A 1 112 ? -21.440 -1.521 10.704 1.00 72.50 112 GLY A C 1
ATOM 894 O O . GLY A 1 112 ? -21.389 -2.710 11.033 1.00 72.50 112 GLY A O 1
ATOM 895 N N . VAL A 1 113 ? -21.393 -0.526 11.596 1.00 75.81 113 VAL A N 1
ATOM 896 C CA . VAL A 1 113 ? -21.089 -0.724 13.027 1.00 75.81 113 VAL A CA 1
ATOM 897 C C . VAL A 1 113 ? -22.158 -1.532 13.768 1.00 75.81 113 VAL A C 1
ATOM 899 O O . VAL A 1 113 ? -21.871 -2.191 14.762 1.00 75.81 113 VAL A O 1
ATOM 902 N N . GLU A 1 114 ? -23.372 -1.565 13.224 1.00 74.62 114 GLU A N 1
ATOM 903 C CA . GLU A 1 114 ? -24.541 -2.294 13.729 1.00 74.62 114 GLU A CA 1
ATOM 904 C C . GLU A 1 114 ? -24.291 -3.795 13.947 1.00 74.62 114 GLU A C 1
ATOM 906 O O . GLU A 1 114 ? -24.966 -4.426 14.759 1.00 74.62 114 GLU A O 1
ATOM 911 N N . ARG A 1 115 ? -23.322 -4.378 13.229 1.00 67.06 115 ARG A N 1
ATOM 912 C CA . ARG A 1 115 ? -22.962 -5.800 13.339 1.00 67.06 115 ARG A CA 1
ATOM 913 C C . ARG A 1 115 ? -21.983 -6.095 14.476 1.00 67.06 115 ARG A C 1
ATOM 915 O O . ARG A 1 115 ? -21.724 -7.262 14.759 1.00 67.06 115 ARG A O 1
ATOM 922 N N . TYR A 1 116 ? -21.419 -5.069 15.110 1.00 73.81 116 TYR A N 1
ATOM 923 C CA . TYR A 1 116 ? -20.393 -5.236 16.130 1.00 73.81 116 TYR A CA 1
ATOM 924 C C . TYR A 1 116 ? -20.998 -5.229 17.539 1.00 73.81 116 TYR A C 1
ATOM 926 O O . TYR A 1 116 ? -21.852 -4.391 17.836 1.00 73.81 116 TYR A O 1
ATOM 934 N N . PRO A 1 117 ? -20.566 -6.129 18.440 1.00 73.94 117 PRO A N 1
ATOM 935 C CA . PRO A 1 117 ? -21.089 -6.166 19.800 1.00 73.94 117 PRO A CA 1
ATOM 936 C C . PRO A 1 117 ? -20.900 -4.834 20.539 1.00 73.94 117 PRO A C 1
ATOM 938 O O . PRO A 1 117 ? -19.872 -4.172 20.415 1.00 73.94 117 PRO A O 1
ATOM 941 N N . VAL A 1 118 ? -21.889 -4.450 21.346 1.00 75.75 118 VAL A N 1
ATOM 942 C CA . VAL A 1 118 ? -21.801 -3.267 22.218 1.00 75.75 118 VAL A CA 1
ATOM 943 C C . VAL A 1 118 ? -20.896 -3.595 23.404 1.00 75.75 118 VAL A C 1
ATOM 945 O O . VAL A 1 118 ? -21.005 -4.673 23.998 1.00 75.75 118 VAL A O 1
ATOM 948 N N . MET A 1 119 ? -19.998 -2.679 23.764 1.00 69.00 119 MET A N 1
ATOM 949 C CA . MET A 1 119 ? -19.041 -2.920 24.843 1.00 69.00 119 MET A CA 1
ATOM 950 C C . MET A 1 119 ? -19.789 -3.003 26.194 1.00 69.00 119 MET A C 1
ATOM 952 O O . MET A 1 119 ? -20.690 -2.202 26.436 1.00 69.00 119 MET A O 1
ATOM 956 N N . PRO A 1 120 ? -19.455 -3.926 27.116 1.00 67.44 120 PRO A N 1
ATOM 957 C CA . PRO A 1 120 ? -20.192 -4.093 28.376 1.00 67.44 120 PRO A CA 1
ATOM 958 C C . PRO A 1 120 ? -20.270 -2.822 29.237 1.00 67.44 120 PRO A C 1
ATOM 960 O O . PRO A 1 120 ? -21.295 -2.570 29.873 1.00 67.44 120 PRO A O 1
ATOM 963 N N . ASP A 1 121 ? -19.222 -1.998 29.188 1.00 64.00 121 ASP A N 1
ATOM 964 C CA . ASP A 1 121 ? -19.121 -0.735 29.925 1.00 64.00 121 ASP A CA 1
ATOM 965 C C . ASP A 1 121 ? -19.754 0.456 29.173 1.00 64.00 121 ASP A C 1
ATOM 967 O O . ASP A 1 121 ? -19.856 1.550 29.721 1.00 64.00 121 ASP A O 1
ATOM 971 N N . GLU A 1 122 ? -20.261 0.250 27.949 1.00 55.59 122 GLU A N 1
ATOM 972 C CA . GLU A 1 122 ? -21.103 1.217 27.219 1.00 55.59 122 GLU A CA 1
ATOM 973 C C . GLU A 1 122 ? -22.563 1.202 27.702 1.00 55.59 122 GLU A C 1
ATOM 975 O O . GLU A 1 122 ? -23.438 1.800 27.071 1.00 55.59 122 GLU A O 1
ATOM 980 N N . ARG A 1 123 ? -22.865 0.574 28.852 1.00 43.97 123 ARG A N 1
ATOM 981 C CA . ARG A 1 123 ? -24.155 0.739 29.541 1.00 43.97 123 ARG A CA 1
ATOM 982 C C . ARG A 1 123 ? -24.298 2.168 30.105 1.00 43.97 123 ARG A C 1
ATOM 984 O O . ARG A 1 123 ? -24.271 2.393 31.306 1.00 43.97 123 ARG A O 1
ATOM 991 N N . ARG A 1 124 ? -24.576 3.079 29.165 1.00 40.88 124 ARG A N 1
ATOM 992 C CA . ARG A 1 124 ? -25.210 4.405 29.211 1.00 40.88 124 ARG A CA 1
ATOM 993 C C . ARG A 1 124 ? -24.460 5.552 29.907 1.00 40.88 124 ARG A C 1
ATOM 995 O O . ARG A 1 124 ? -24.568 5.735 31.112 1.00 40.88 124 ARG A O 1
ATOM 1002 N N . SER A 1 125 ? -23.980 6.495 29.089 1.00 32.66 125 SER A N 1
ATOM 1003 C CA . SER A 1 125 ? -24.597 7.835 29.132 1.00 32.66 125 SER A CA 1
ATOM 1004 C C . SER A 1 125 ? -25.980 7.728 28.471 1.00 32.66 125 SER A C 1
ATOM 1006 O O . SER A 1 125 ? -26.117 6.971 27.507 1.00 32.66 125 SER A O 1
ATOM 1008 N N . PRO A 1 126 ? -27.035 8.372 28.995 1.00 37.25 126 PRO A N 1
ATOM 1009 C CA . PRO A 1 126 ? -28.394 8.120 28.543 1.00 37.25 126 PRO A CA 1
ATOM 1010 C C . PRO A 1 126 ? -28.527 8.444 27.056 1.00 37.25 126 PRO A C 1
ATOM 1012 O O . PRO A 1 126 ? -28.353 9.585 26.634 1.00 37.25 126 PRO A O 1
ATOM 1015 N N . VAL A 1 127 ? -28.881 7.417 26.282 1.00 37.28 127 VAL A N 1
ATOM 1016 C CA . VAL A 1 127 ? -29.572 7.576 25.006 1.00 37.28 127 VAL A CA 1
ATOM 1017 C C . VAL A 1 127 ? -30.751 8.497 25.293 1.00 37.28 127 VAL A C 1
ATOM 1019 O O . VAL A 1 127 ? -31.631 8.146 26.084 1.00 37.28 127 VAL A O 1
ATOM 1022 N N . VAL A 1 128 ? -30.733 9.696 24.714 1.00 32.56 128 VAL A N 1
ATOM 1023 C CA . VAL A 1 128 ? -31.919 10.545 24.644 1.00 32.56 128 VAL A CA 1
ATOM 1024 C C . VAL A 1 128 ? -32.965 9.690 23.946 1.00 32.56 128 VAL A C 1
ATOM 1026 O O . VAL A 1 128 ? -32.813 9.364 22.771 1.00 32.56 128 VAL A O 1
ATOM 1029 N N . ALA A 1 129 ? -33.964 9.236 24.703 1.00 30.70 129 ALA A N 1
ATOM 1030 C CA . ALA A 1 129 ? -35.094 8.526 24.135 1.00 30.70 129 ALA A CA 1
ATOM 1031 C C . ALA A 1 129 ? -35.641 9.374 22.975 1.00 30.70 129 ALA A C 1
ATOM 1033 O O . ALA A 1 129 ? -35.764 10.594 23.149 1.00 30.70 129 ALA A O 1
ATOM 1034 N N . PRO A 1 130 ? -35.949 8.787 21.805 1.00 33.91 130 PRO A N 1
ATOM 1035 C CA . PRO A 1 130 ? -36.703 9.519 20.804 1.00 33.91 130 PRO A CA 1
ATOM 1036 C C . PRO A 1 130 ? -37.973 10.032 21.485 1.00 33.91 130 PRO A C 1
ATOM 1038 O O . PRO A 1 130 ? -38.658 9.287 22.193 1.00 33.91 130 PRO A O 1
ATOM 1041 N N . ALA A 1 131 ? -38.219 11.336 21.358 1.00 32.12 131 ALA A N 1
ATOM 1042 C CA . ALA A 1 131 ? -39.439 11.944 21.859 1.00 32.12 131 ALA A CA 1
ATOM 1043 C C . ALA A 1 131 ? -40.644 11.154 21.315 1.00 32.12 131 ALA A C 1
ATOM 1045 O O . ALA A 1 131 ? -40.581 10.693 20.172 1.00 32.12 131 ALA A O 1
ATOM 1046 N N . PRO A 1 132 ? -41.720 10.971 22.102 1.00 32.72 132 PRO A N 1
ATOM 1047 C CA . PRO A 1 132 ? -42.920 10.318 21.600 1.00 32.72 132 PRO A CA 1
ATOM 1048 C C . PRO A 1 132 ? -43.388 11.035 20.331 1.00 32.72 132 PRO A C 1
ATOM 1050 O O . PRO A 1 132 ? -43.438 12.267 20.300 1.00 32.72 132 PRO A O 1
ATOM 1053 N N . GLU A 1 133 ? -43.682 10.255 19.290 1.00 33.00 133 GLU A N 1
ATOM 1054 C CA . GLU A 1 133 ? -44.137 10.766 18.000 1.00 33.00 133 GLU A CA 1
ATOM 1055 C C . GLU A 1 133 ? -45.331 11.714 18.193 1.00 33.00 133 GLU A C 1
ATOM 1057 O O . GLU A 1 133 ? -46.348 11.313 18.776 1.00 33.00 133 GLU A O 1
ATOM 1062 N N . PRO A 1 134 ? -45.256 12.966 17.710 1.00 30.80 134 PRO A N 1
ATOM 1063 C CA . PRO A 1 134 ? -46.445 13.776 17.578 1.00 30.80 134 PRO A CA 1
ATOM 1064 C C . PRO A 1 134 ? -47.264 13.207 16.420 1.00 30.80 134 PRO A C 1
ATOM 1066 O O . PRO A 1 134 ? -46.848 13.236 15.261 1.00 30.80 134 PRO A O 1
ATOM 1069 N N . LYS A 1 135 ? -48.448 12.688 16.751 1.00 39.09 135 LYS A N 1
ATOM 1070 C CA . LYS A 1 135 ? -49.517 12.494 15.774 1.00 39.09 135 LYS A CA 1
ATOM 1071 C C . LYS A 1 135 ? -49.785 13.835 15.088 1.00 39.09 135 LYS A C 1
ATOM 1073 O O . LYS A 1 135 ? -49.983 14.838 15.768 1.00 39.09 135 LYS A O 1
ATOM 1078 N N . ASP A 1 136 ? -49.779 13.799 13.762 1.00 43.50 136 ASP A N 1
ATOM 1079 C CA . ASP A 1 136 ? -50.265 14.833 12.851 1.00 43.50 136 ASP A CA 1
ATOM 1080 C C . ASP A 1 136 ? -49.670 16.240 13.039 1.00 43.50 136 ASP A C 1
ATOM 1082 O O . ASP A 1 136 ? -50.302 17.145 13.579 1.00 43.50 136 ASP A O 1
ATOM 1086 N N . ALA A 1 137 ? -48.470 16.465 12.493 1.00 29.19 137 ALA A N 1
ATOM 1087 C CA . ALA A 1 137 ? -48.036 17.803 12.088 1.00 29.19 137 ALA A CA 1
ATOM 1088 C C . ALA A 1 137 ? -46.998 17.738 10.953 1.00 29.19 137 ALA A C 1
ATOM 1090 O O . ALA A 1 137 ? -45.859 17.319 11.144 1.00 29.19 137 ALA A O 1
ATOM 1091 N N . ILE A 1 138 ? -47.392 18.195 9.763 1.00 39.16 138 ILE A N 1
ATOM 1092 C CA . ILE A 1 138 ? -46.492 18.508 8.647 1.00 39.16 138 ILE A CA 1
ATOM 1093 C C . ILE A 1 138 ? -45.747 19.801 8.997 1.00 39.16 138 ILE A C 1
ATOM 1095 O O . ILE A 1 138 ? -46.360 20.862 8.939 1.00 39.16 138 ILE A O 1
ATOM 1099 N N . VAL A 1 139 ? -44.452 19.739 9.337 1.00 27.62 139 VAL A N 1
ATOM 1100 C CA . VAL A 1 139 ? -43.541 20.906 9.425 1.00 27.62 139 VAL A CA 1
ATOM 1101 C C . VAL A 1 139 ? -42.087 20.440 9.165 1.00 27.62 139 VAL A C 1
ATOM 1103 O O . VAL A 1 139 ? -41.711 19.371 9.647 1.00 27.62 139 VAL A O 1
ATOM 1106 N N . PRO A 1 140 ? -41.268 21.183 8.387 1.00 29.52 140 PRO A N 1
ATOM 1107 C CA . PRO A 1 140 ? -40.004 20.697 7.830 1.00 29.52 140 PRO A CA 1
ATOM 1108 C C . PRO A 1 140 ? -38.865 20.632 8.856 1.00 29.52 140 PRO A C 1
ATOM 1110 O O . PRO A 1 140 ? -38.768 21.445 9.774 1.00 29.52 140 PRO A O 1
ATOM 1113 N N . PHE A 1 141 ? -37.964 19.669 8.658 1.00 24.91 141 PHE A N 1
ATOM 1114 C CA . PHE A 1 141 ? -36.736 19.524 9.432 1.00 24.91 141 PHE A CA 1
ATOM 1115 C C . PHE A 1 141 ? -35.795 20.715 9.195 1.00 24.91 141 PHE A C 1
ATOM 1117 O O . PHE A 1 141 ? -35.079 20.777 8.201 1.00 24.91 141 PHE A O 1
ATOM 1124 N N . THR A 1 142 ? -35.728 21.619 10.166 1.00 34.31 142 THR A N 1
ATOM 1125 C CA . THR A 1 142 ? -34.508 22.367 10.484 1.00 34.31 142 THR A CA 1
ATOM 1126 C C . THR A 1 142 ? -34.209 22.186 11.968 1.00 34.31 142 THR A C 1
ATOM 1128 O O . THR A 1 142 ? -34.973 22.597 12.841 1.00 34.31 142 THR A O 1
ATOM 1131 N N . ARG A 1 143 ? -33.078 21.545 12.275 1.00 27.89 143 ARG A N 1
ATOM 1132 C CA . ARG A 1 143 ? -32.416 21.638 13.582 1.00 27.89 143 ARG A CA 1
ATOM 1133 C C . ARG A 1 143 ? -30.896 21.721 13.404 1.00 27.89 143 ARG A C 1
ATOM 1135 O O . ARG A 1 143 ? -30.390 21.301 12.368 1.00 27.89 143 ARG A O 1
ATOM 1142 N N . PRO A 1 144 ? -30.197 22.356 14.362 1.00 29.38 144 PRO A N 1
ATOM 1143 C CA . PRO A 1 144 ? -29.226 23.394 14.040 1.00 29.38 144 PRO A CA 1
ATOM 1144 C C . PRO A 1 144 ? -27.770 22.951 14.206 1.00 29.38 144 PRO A C 1
ATOM 1146 O O . PRO A 1 144 ? -27.421 22.220 15.133 1.00 29.38 144 PRO A O 1
ATOM 1149 N N . ILE A 1 145 ? -26.917 23.495 13.341 1.00 26.09 145 ILE A N 1
ATOM 1150 C CA . ILE A 1 145 ? -25.460 23.494 13.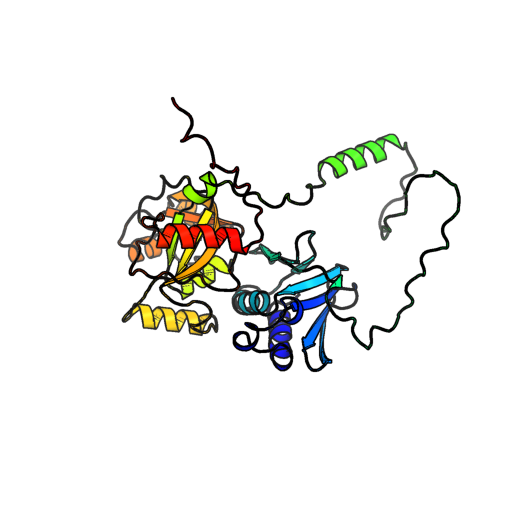481 1.00 26.09 145 ILE A CA 1
ATOM 1151 C C . ILE A 1 145 ? -25.105 24.380 14.684 1.00 26.09 145 ILE A C 1
ATOM 1153 O O . ILE A 1 145 ? -25.485 25.550 14.733 1.00 26.09 145 ILE A O 1
ATOM 1157 N N . ARG A 1 146 ? -24.386 23.831 15.670 1.00 25.56 146 ARG A N 1
ATOM 1158 C CA . ARG A 1 146 ? -23.736 24.632 16.717 1.00 25.56 146 ARG A CA 1
ATOM 1159 C C . ARG A 1 146 ? -22.401 25.134 16.178 1.00 25.56 146 ARG A C 1
ATOM 1161 O O . ARG A 1 146 ? -21.469 24.353 16.030 1.00 25.56 146 ARG A O 1
ATOM 1168 N N . VAL A 1 147 ? -22.328 26.434 15.913 1.00 25.95 147 VAL A N 1
ATOM 1169 C CA . VAL A 1 147 ? -21.080 27.163 15.659 1.00 25.95 147 VAL A CA 1
ATOM 1170 C C . VAL A 1 147 ? -20.570 27.686 17.005 1.00 25.95 147 VAL A C 1
ATOM 1172 O O . VAL A 1 147 ? -21.331 28.304 17.751 1.00 25.95 147 VAL A O 1
ATOM 1175 N N . HIS A 1 148 ? -19.309 27.407 17.342 1.00 24.59 148 HIS A N 1
ATOM 1176 C CA . HIS A 1 148 ? -18.630 28.060 18.465 1.00 24.59 148 HIS A CA 1
ATOM 1177 C C . HIS A 1 148 ? -18.210 29.483 18.043 1.00 24.59 148 HIS A C 1
ATOM 1179 O O . HIS A 1 148 ? -17.717 29.638 16.926 1.00 24.59 148 HIS A O 1
ATOM 1185 N N . PRO A 1 149 ? -18.409 30.519 18.879 1.00 30.28 149 PRO A N 1
ATOM 1186 C CA . PRO A 1 149 ? -18.296 31.906 18.450 1.00 30.28 149 PRO A CA 1
ATOM 1187 C C . PRO A 1 149 ? -16.909 32.467 18.756 1.00 30.28 149 PRO A C 1
ATOM 1189 O O . PRO A 1 149 ? -16.534 32.508 19.919 1.00 30.28 149 PRO A O 1
ATOM 1192 N N . GLU A 1 150 ? -16.219 33.007 17.756 1.00 31.56 150 GLU A N 1
ATOM 1193 C CA . GLU A 1 150 ? -15.480 34.260 17.917 1.00 31.56 150 GLU A CA 1
ATOM 1194 C C . GLU A 1 150 ? -15.593 35.073 16.619 1.00 31.56 150 GLU A C 1
ATOM 1196 O O . GLU A 1 150 ? -15.501 34.533 15.521 1.00 31.56 150 GLU A O 1
ATOM 1201 N N . VAL A 1 151 ? -15.758 36.386 16.797 1.00 31.09 151 VAL A N 1
ATOM 1202 C CA . VAL A 1 151 ? -15.776 37.468 15.798 1.00 31.09 151 VAL A CA 1
ATOM 1203 C C . VAL A 1 151 ? -17.132 37.801 15.148 1.0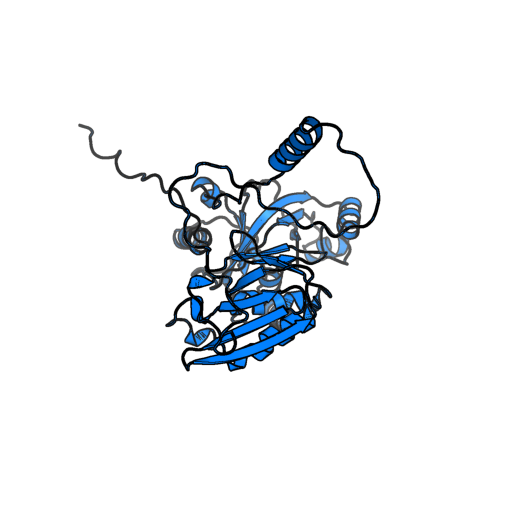0 31.09 151 VAL A C 1
ATOM 1205 O O . VAL A 1 151 ? -17.585 37.171 14.202 1.00 31.09 151 VAL A O 1
ATOM 1208 N N . GLY A 1 152 ? -17.690 38.930 15.602 1.00 30.83 152 GLY A N 1
ATOM 1209 C CA . GLY A 1 152 ? -18.406 39.880 14.745 1.00 30.83 152 GLY A CA 1
ATOM 1210 C C . GLY A 1 152 ? -19.927 39.760 14.723 1.00 30.83 152 GLY A C 1
ATOM 1211 O O . GLY A 1 152 ? -20.496 38.936 14.019 1.00 30.83 152 GLY A O 1
ATOM 1212 N N . THR A 1 153 ? -20.602 40.655 15.443 1.00 31.75 153 THR A N 1
ATOM 1213 C CA . THR A 1 153 ? -22.032 40.937 15.272 1.00 31.75 153 THR A CA 1
ATOM 1214 C C . THR A 1 153 ? -22.299 41.449 13.856 1.00 31.75 153 THR A C 1
ATOM 1216 O O . THR A 1 153 ? -21.923 42.576 13.535 1.00 31.75 153 THR A O 1
ATOM 1219 N N . LEU A 1 154 ? -22.970 40.643 13.036 1.00 29.47 154 LEU A N 1
ATOM 1220 C CA . LEU A 1 154 ? -23.659 41.096 11.830 1.00 29.47 154 LEU A CA 1
ATOM 1221 C C . LEU A 1 154 ? -25.165 40.943 12.051 1.00 29.47 154 LEU A C 1
ATOM 1223 O O . LEU A 1 154 ? -25.653 39.868 12.403 1.00 29.47 154 LEU A O 1
ATOM 1227 N N . GLU A 1 155 ? -25.874 42.058 11.908 1.00 30.88 155 GLU A N 1
ATOM 1228 C CA . GLU A 1 155 ? -27.334 42.129 11.931 1.00 30.88 155 GLU A CA 1
ATOM 1229 C C . GLU A 1 155 ? -27.962 41.375 10.739 1.00 30.88 155 GLU A C 1
ATOM 1231 O O . GLU A 1 155 ? -27.286 41.125 9.736 1.00 30.88 155 GLU A O 1
ATOM 1236 N N . PRO A 1 156 ? -29.242 40.963 10.837 1.00 34.41 156 PRO A N 1
ATOM 1237 C CA . PRO A 1 156 ? -29.830 39.999 9.919 1.00 34.41 156 PRO A CA 1
ATOM 1238 C C . PRO A 1 156 ? -30.301 40.678 8.627 1.00 34.41 156 PRO A C 1
ATOM 1240 O O . PRO A 1 156 ? -31.471 41.030 8.493 1.00 34.41 156 PRO A O 1
ATOM 1243 N N . GLU A 1 157 ? -29.416 40.821 7.641 1.00 33.94 157 GLU A N 1
ATOM 1244 C CA . GLU A 1 157 ? -29.832 41.192 6.287 1.00 33.94 157 GLU A CA 1
ATOM 1245 C C . GLU A 1 157 ? -30.134 39.962 5.420 1.00 33.94 157 GLU A C 1
ATOM 1247 O O . GLU A 1 157 ? -29.253 39.279 4.908 1.00 33.94 157 GLU A O 1
ATOM 1252 N N . SER A 1 158 ? -31.439 39.754 5.229 1.00 43.00 158 SER A N 1
ATOM 1253 C CA . SER A 1 158 ? -32.110 38.966 4.189 1.00 43.00 158 SER A CA 1
ATOM 1254 C C . SER A 1 158 ? -31.761 37.470 4.090 1.00 43.00 158 SER A C 1
ATOM 1256 O O . SER A 1 158 ? -30.645 37.041 3.806 1.00 43.00 158 SER A O 1
ATOM 1258 N N . SER A 1 159 ? -32.802 36.642 4.205 1.00 56.09 159 SER A N 1
ATOM 1259 C CA . SER A 1 159 ? -32.746 35.190 3.997 1.00 56.09 159 SER A CA 1
ATOM 1260 C C . SER A 1 159 ? -32.228 34.777 2.616 1.00 56.09 159 SER A C 1
ATOM 1262 O O . SER A 1 159 ? -31.938 33.607 2.395 1.00 56.09 159 SER A O 1
ATOM 1264 N N . GLU A 1 160 ? -32.128 35.705 1.669 1.00 44.72 160 GLU A N 1
ATOM 1265 C CA . GLU A 1 160 ? -31.761 35.425 0.286 1.00 44.72 160 GLU A CA 1
ATOM 1266 C C . GLU A 1 160 ? -30.247 35.220 0.116 1.00 44.72 160 GLU A C 1
ATOM 1268 O O . GLU A 1 160 ? -29.841 34.293 -0.586 1.00 44.72 160 GLU A O 1
ATOM 1273 N N . ALA A 1 161 ? -29.412 35.969 0.849 1.00 47.59 161 ALA A N 1
ATOM 1274 C CA . ALA A 1 161 ? -27.957 35.789 0.849 1.00 47.59 161 ALA A CA 1
ATOM 1275 C C . ALA A 1 161 ? -27.542 34.461 1.506 1.00 47.59 161 ALA A C 1
ATOM 1277 O O . ALA A 1 161 ? -26.703 33.730 0.980 1.00 47.59 161 ALA A O 1
ATOM 1278 N N . THR A 1 162 ? -28.191 34.085 2.613 1.00 50.25 162 THR A N 1
ATOM 1279 C CA . THR A 1 162 ? -27.979 32.782 3.265 1.00 50.25 162 THR A CA 1
ATOM 1280 C C . THR A 1 162 ? -28.441 31.626 2.378 1.00 50.25 162 THR A C 1
ATOM 1282 O O . THR A 1 162 ? -27.774 30.597 2.312 1.00 50.25 162 THR A O 1
ATOM 1285 N N . VAL A 1 163 ? -29.554 31.785 1.653 1.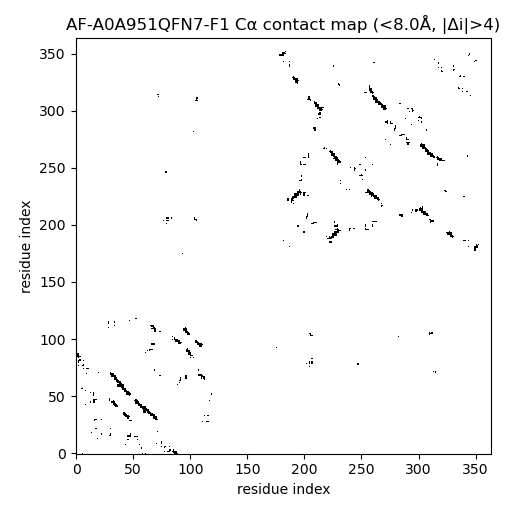00 49.00 163 VAL A N 1
ATOM 1286 C CA . VAL A 1 163 ? -30.048 30.765 0.714 1.00 49.00 163 VAL A CA 1
ATOM 1287 C C . VAL A 1 163 ? -29.140 30.640 -0.510 1.00 49.00 163 VAL A C 1
ATOM 1289 O O . VAL A 1 163 ? -28.927 29.524 -0.978 1.00 49.00 163 VAL A O 1
ATOM 1292 N N . GLN A 1 164 ? -28.568 31.735 -1.018 1.00 49.22 164 GLN A N 1
ATOM 1293 C CA . GLN A 1 164 ? -27.570 31.664 -2.088 1.00 49.22 164 GLN A CA 1
ATOM 1294 C C . GLN A 1 164 ? -26.278 30.994 -1.618 1.00 49.22 164 GLN A C 1
ATOM 1296 O O . GLN A 1 164 ? -25.806 30.093 -2.304 1.00 49.22 164 GLN A O 1
ATOM 1301 N N . LEU A 1 165 ? -25.772 31.331 -0.428 1.00 49.16 165 LEU A N 1
ATOM 1302 C CA . LEU A 1 165 ? -24.588 30.691 0.152 1.00 49.16 165 LEU A CA 1
ATOM 1303 C C . LEU A 1 165 ? -24.810 29.188 0.384 1.00 49.16 165 LEU A C 1
ATOM 1305 O O . LEU A 1 165 ? -23.956 28.376 0.048 1.00 49.16 165 LEU A O 1
ATOM 1309 N N . LEU A 1 166 ? -25.985 28.797 0.887 1.00 45.38 166 LEU A N 1
ATOM 1310 C CA . LEU A 1 166 ? -26.351 27.389 1.060 1.00 45.38 166 LEU A CA 1
ATOM 1311 C C . LEU A 1 166 ? -26.510 26.657 -0.275 1.00 45.38 166 LEU A C 1
ATOM 1313 O O . LEU A 1 166 ? -26.157 25.487 -0.353 1.00 45.38 166 LEU A O 1
ATOM 1317 N N . LYS A 1 167 ? -26.999 27.315 -1.334 1.00 44.69 167 LYS A N 1
ATOM 1318 C CA . LYS A 1 167 ? -27.040 26.738 -2.690 1.00 44.69 167 LYS A CA 1
ATOM 1319 C C . LYS A 1 167 ? -25.644 26.605 -3.301 1.00 44.69 167 LYS A C 1
ATOM 1321 O O . LYS A 1 167 ? -25.394 25.629 -3.999 1.00 44.69 167 LYS A O 1
ATOM 1326 N N . GLN A 1 168 ? -24.745 27.544 -3.013 1.00 46.47 168 GLN A N 1
ATOM 1327 C CA . GLN A 1 168 ? -23.349 27.504 -3.447 1.00 46.47 168 GLN A CA 1
ATOM 1328 C C . GLN A 1 168 ? -22.595 26.365 -2.744 1.00 46.47 168 GLN A C 1
ATOM 1330 O O . GLN A 1 168 ? -21.973 25.545 -3.409 1.00 46.47 168 GLN A O 1
ATOM 1335 N N . LEU A 1 169 ? -22.775 26.224 -1.427 1.00 41.97 169 LEU A N 1
ATOM 1336 C CA . LEU A 1 169 ? -22.216 25.129 -0.628 1.00 41.97 169 LEU A CA 1
ATOM 1337 C C . LEU A 1 169 ? -22.863 23.769 -0.941 1.00 41.97 169 LEU A C 1
ATOM 1339 O O . LEU A 1 169 ? -22.179 22.754 -0.931 1.00 41.97 169 LEU A O 1
ATOM 1343 N N . ALA A 1 170 ? -24.161 23.723 -1.264 1.00 41.69 170 ALA A N 1
ATOM 1344 C CA . ALA A 1 170 ? -24.840 22.501 -1.708 1.00 41.69 170 ALA A CA 1
ATOM 1345 C C . ALA A 1 170 ? -24.403 22.060 -3.115 1.00 41.69 170 ALA A C 1
ATOM 1347 O O . ALA A 1 170 ? -24.400 20.864 -3.394 1.00 41.69 170 ALA A O 1
ATOM 1348 N N . GLY A 1 171 ? -23.990 22.998 -3.976 1.00 34.06 171 GLY A N 1
ATOM 1349 C CA . GLY A 1 171 ? -23.303 22.694 -5.236 1.00 34.06 171 GLY A CA 1
ATOM 1350 C C . GLY A 1 171 ? -21.902 22.099 -5.039 1.00 34.06 171 GLY A C 1
ATOM 1351 O O . GLY A 1 171 ? -21.388 21.444 -5.940 1.00 34.06 171 GLY A O 1
ATOM 1352 N N . GLU A 1 172 ? -21.313 22.273 -3.852 1.00 34.31 172 GLU A N 1
ATOM 1353 C CA . GLU A 1 172 ? -20.003 21.736 -3.458 1.00 34.31 172 GLU A CA 1
ATOM 1354 C C . GLU A 1 172 ? -20.092 20.491 -2.557 1.00 34.31 172 GLU A C 1
ATOM 1356 O O . GLU A 1 172 ? -19.065 19.890 -2.224 1.00 34.31 172 GLU A O 1
ATOM 1361 N N . VAL A 1 173 ? -21.303 20.031 -2.211 1.00 29.14 173 VAL A N 1
ATOM 1362 C CA . VAL A 1 173 ? -21.492 18.705 -1.611 1.00 29.14 173 VAL A CA 1
ATOM 1363 C C . VAL A 1 173 ? -21.206 17.681 -2.699 1.00 29.14 173 VAL A C 1
ATOM 1365 O O . VAL A 1 173 ? -22.082 17.303 -3.477 1.00 29.14 173 VAL A O 1
ATOM 1368 N N . LYS A 1 174 ? -19.948 17.230 -2.751 1.00 31.05 174 LYS A N 1
ATOM 1369 C CA . LYS A 1 174 ? -19.560 16.013 -3.459 1.00 31.05 174 LYS A CA 1
ATOM 1370 C C . LYS A 1 174 ? -20.537 14.930 -3.025 1.00 31.05 174 LYS A C 1
ATOM 1372 O O . LYS A 1 174 ? -20.538 14.512 -1.867 1.00 31.05 174 LYS A O 1
ATOM 1377 N N . THR A 1 175 ? -21.397 14.534 -3.956 1.00 25.66 175 THR A N 1
ATOM 1378 C CA . THR A 1 175 ? -22.252 13.356 -3.848 1.00 25.66 175 THR A CA 1
ATOM 1379 C C . THR A 1 175 ? -21.462 12.219 -3.194 1.00 25.66 175 THR A C 1
ATOM 1381 O O . THR A 1 175 ? -20.282 12.062 -3.537 1.00 25.66 175 THR A O 1
ATOM 1384 N N . PRO A 1 176 ? -22.060 11.426 -2.278 1.00 30.56 176 PRO A N 1
ATOM 1385 C CA . PRO A 1 176 ? -21.424 10.191 -1.825 1.00 30.56 176 PRO A CA 1
ATOM 1386 C C . PRO A 1 176 ? -20.955 9.438 -3.070 1.00 30.56 176 PRO A C 1
ATOM 1388 O O . PRO A 1 176 ? -21.718 9.353 -4.037 1.00 30.56 176 PRO A O 1
ATOM 1391 N N . MET A 1 177 ? -19.681 9.022 -3.095 1.00 31.55 177 MET A N 1
ATOM 1392 C CA . MET A 1 177 ? -19.124 8.379 -4.284 1.00 31.55 177 MET A CA 1
ATOM 1393 C C . MET A 1 177 ? -20.080 7.254 -4.694 1.00 31.55 177 MET A C 1
ATOM 1395 O O . MET A 1 177 ? -20.396 6.416 -3.843 1.00 31.55 177 MET A O 1
ATOM 1399 N N . PRO A 1 178 ? -20.584 7.241 -5.942 1.00 31.38 178 PRO A N 1
ATOM 1400 C CA . PRO A 1 178 ? -21.285 6.067 -6.425 1.00 31.38 178 PRO A CA 1
ATOM 1401 C C . PRO A 1 178 ? -20.329 4.887 -6.252 1.00 31.38 178 PRO A C 1
ATOM 1403 O O . PRO A 1 178 ? -19.126 5.048 -6.476 1.00 31.38 178 PRO A O 1
ATOM 1406 N N . ASN A 1 179 ? -20.844 3.727 -5.827 1.00 39.75 179 ASN A N 1
ATOM 1407 C CA . ASN A 1 179 ? -20.111 2.467 -5.951 1.00 39.75 179 ASN A CA 1
ATOM 1408 C C . ASN A 1 179 ? -19.465 2.486 -7.339 1.00 39.75 179 ASN A C 1
ATOM 1410 O O . ASN A 1 179 ? -20.186 2.651 -8.323 1.00 39.75 179 ASN A O 1
ATOM 1414 N N . HIS A 1 180 ? -18.133 2.489 -7.414 1.00 48.16 180 HIS A N 1
ATOM 1415 C CA . HIS A 1 180 ? -17.455 2.716 -8.683 1.00 48.16 180 HIS A CA 1
ATOM 1416 C C . HIS A 1 180 ? -17.711 1.486 -9.549 1.00 48.16 180 HIS A C 1
ATOM 1418 O O . HIS A 1 180 ? -17.064 0.467 -9.355 1.00 48.16 180 HIS A O 1
ATOM 1424 N N . VAL A 1 181 ? -18.724 1.543 -10.416 1.00 48.28 181 VAL A N 1
ATOM 1425 C CA . VAL A 1 181 ? -19.038 0.481 -11.373 1.00 48.28 181 VAL A CA 1
ATOM 1426 C C . VAL A 1 181 ? -17.919 0.499 -12.402 1.00 48.28 181 VAL A C 1
ATOM 1428 O O . VAL A 1 181 ? -17.832 1.436 -13.192 1.00 48.28 181 VAL A O 1
ATOM 1431 N N . ILE A 1 182 ? -17.031 -0.491 -12.332 1.00 54.28 182 ILE A N 1
ATOM 1432 C CA . ILE A 1 182 ? -15.982 -0.697 -13.330 1.00 54.28 182 ILE A CA 1
ATOM 1433 C C . ILE A 1 182 ? -16.602 -1.496 -14.472 1.00 54.28 182 ILE A C 1
ATOM 1435 O O . ILE A 1 182 ? -17.118 -2.597 -14.265 1.00 54.28 182 ILE A O 1
ATOM 1439 N N . SER A 1 183 ? -16.567 -0.932 -15.674 1.00 58.53 183 SER A N 1
ATOM 1440 C CA . SER A 1 183 ? -17.025 -1.615 -16.882 1.00 58.53 183 SER A CA 1
ATOM 1441 C C . SER A 1 183 ? -16.101 -2.784 -17.245 1.00 58.53 183 SER A C 1
ATOM 1443 O O . SER A 1 183 ? -14.905 -2.784 -16.949 1.00 58.53 183 SER A O 1
ATOM 1445 N N . LEU A 1 184 ? -16.629 -3.793 -17.944 1.00 58.97 184 LEU A N 1
ATOM 1446 C CA . LEU A 1 184 ? -15.812 -4.895 -18.468 1.00 58.97 184 LEU A CA 1
ATOM 1447 C C . LEU A 1 184 ? -14.671 -4.398 -19.369 1.00 58.97 184 LEU A C 1
ATOM 1449 O O . LEU A 1 184 ? -13.605 -5.010 -19.392 1.00 58.97 184 LEU A O 1
ATOM 1453 N N . ASP A 1 185 ? -14.870 -3.286 -20.073 1.00 63.97 185 ASP A N 1
ATOM 1454 C CA . ASP A 1 185 ? -13.848 -2.694 -20.934 1.00 63.97 185 ASP A CA 1
ATOM 1455 C C . ASP A 1 185 ? -12.738 -1.996 -20.133 1.00 63.97 185 ASP A C 1
ATOM 1457 O O . ASP A 1 185 ? -11.576 -2.058 -20.529 1.00 63.97 185 ASP A O 1
ATOM 1461 N N . GLU A 1 186 ? -13.045 -1.444 -18.954 1.00 64.12 186 GLU A N 1
ATOM 1462 C CA . GLU A 1 186 ? -12.030 -0.962 -18.004 1.00 64.12 186 GLU A CA 1
ATOM 1463 C C . GLU A 1 186 ? -11.201 -2.106 -17.395 1.00 64.12 186 GLU A C 1
ATOM 1465 O O . GLU A 1 186 ? -10.006 -1.942 -17.161 1.00 64.12 186 GLU A O 1
ATOM 1470 N N . ILE A 1 187 ? -11.793 -3.287 -17.182 1.00 64.50 187 ILE A N 1
ATOM 1471 C CA . ILE A 1 187 ? -11.043 -4.481 -16.748 1.00 64.50 187 ILE A CA 1
ATOM 1472 C C . ILE A 1 187 ? -10.135 -4.985 -17.878 1.00 64.50 187 ILE A C 1
ATOM 1474 O O . ILE A 1 187 ? -9.005 -5.401 -17.624 1.00 64.50 187 ILE A O 1
ATOM 1478 N N . LYS A 1 188 ? -10.614 -4.955 -19.129 1.00 64.50 188 LYS A N 1
ATOM 1479 C CA . LYS A 1 188 ? -9.832 -5.371 -20.307 1.00 64.50 188 LYS A CA 1
ATOM 1480 C C . LYS A 1 188 ? -8.666 -4.426 -20.605 1.00 64.50 188 LYS A C 1
ATOM 1482 O O . LYS A 1 188 ? -7.658 -4.892 -21.127 1.00 64.50 188 LYS A O 1
ATOM 1487 N N . SER A 1 189 ? -8.798 -3.138 -20.286 1.00 73.62 189 SER A N 1
ATOM 1488 C CA . SER A 1 189 ? -7.732 -2.143 -20.456 1.00 73.62 189 SER A CA 1
ATOM 1489 C C . SER A 1 189 ? -6.788 -2.039 -19.256 1.00 73.62 189 SER A C 1
ATOM 1491 O O . SER A 1 189 ? -5.793 -1.317 -19.328 1.00 73.62 189 SER A O 1
ATOM 1493 N N . ALA A 1 190 ? -7.055 -2.761 -18.162 1.00 79.88 190 ALA A N 1
ATOM 1494 C CA . ALA A 1 190 ? -6.144 -2.822 -17.028 1.00 79.88 190 ALA A CA 1
ATOM 1495 C C . ALA A 1 190 ? -4.798 -3.438 -17.442 1.00 79.88 190 ALA A C 1
ATOM 1497 O O . ALA A 1 190 ? -4.729 -4.403 -18.208 1.00 79.88 190 ALA A O 1
ATOM 1498 N N . VAL A 1 191 ? -3.721 -2.899 -16.878 1.00 88.00 191 VAL A N 1
ATOM 1499 C CA . VAL A 1 191 ? -2.354 -3.396 -17.060 1.00 88.00 191 VAL A CA 1
ATOM 1500 C C . VAL A 1 191 ? -1.819 -3.794 -15.693 1.00 88.00 191 VAL A C 1
ATOM 1502 O O . VAL A 1 191 ? -2.166 -3.182 -14.686 1.00 88.00 191 VAL A O 1
ATOM 1505 N N . ALA A 1 192 ? -0.986 -4.825 -15.629 1.00 90.06 192 ALA A N 1
ATOM 1506 C CA . ALA A 1 192 ? -0.245 -5.164 -14.425 1.00 90.06 192 ALA A CA 1
ATOM 1507 C C . ALA A 1 192 ? 1.219 -4.750 -14.542 1.00 90.06 192 ALA A C 1
ATOM 1509 O O . ALA A 1 192 ? 1.804 -4.811 -15.621 1.00 90.06 192 ALA A O 1
ATOM 1510 N N . VAL A 1 193 ? 1.812 -4.398 -13.403 1.00 90.88 193 VAL A N 1
ATOM 1511 C CA . VAL A 1 193 ? 3.253 -4.216 -13.232 1.00 90.88 193 VAL A CA 1
ATOM 1512 C C . VAL A 1 193 ? 3.803 -5.287 -12.295 1.00 90.88 193 VAL A C 1
ATOM 1514 O O . VAL A 1 193 ? 3.250 -5.530 -11.222 1.00 90.88 193 VAL A O 1
ATOM 1517 N N . SER A 1 194 ? 4.889 -5.939 -12.695 1.00 91.31 194 SER A N 1
ATOM 1518 C CA . SER A 1 194 ? 5.636 -6.901 -11.888 1.00 91.31 194 SER A CA 1
ATOM 1519 C C . SER A 1 194 ? 6.782 -6.194 -11.174 1.00 91.31 194 SER A C 1
ATOM 1521 O O . SER A 1 194 ? 7.770 -5.814 -11.795 1.00 91.31 194 SER A O 1
ATOM 1523 N N . LEU A 1 195 ? 6.667 -6.054 -9.858 1.00 90.56 195 LEU A N 1
ATOM 1524 C CA . LEU A 1 195 ? 7.672 -5.444 -8.990 1.00 90.56 195 LEU A CA 1
ATOM 1525 C C . LEU A 1 195 ? 8.285 -6.496 -8.069 1.00 90.56 195 LEU A C 1
ATOM 1527 O O . LEU A 1 195 ? 7.680 -7.543 -7.817 1.00 90.56 195 LEU A O 1
ATOM 1531 N N . ARG A 1 196 ? 9.465 -6.220 -7.503 1.00 89.75 196 ARG A N 1
ATOM 1532 C CA . ARG A 1 196 ? 9.948 -7.052 -6.393 1.00 89.75 196 ARG A CA 1
ATOM 1533 C C . ARG A 1 196 ? 8.941 -7.004 -5.237 1.00 89.75 196 ARG A C 1
ATOM 1535 O O . ARG A 1 196 ? 8.341 -5.952 -5.027 1.00 89.75 196 ARG A O 1
ATOM 1542 N N . PRO A 1 197 ? 8.763 -8.082 -4.457 1.00 90.88 197 PRO A N 1
ATOM 1543 C CA . PRO A 1 197 ? 7.733 -8.117 -3.417 1.00 90.88 197 PRO A CA 1
ATOM 1544 C C . PRO A 1 197 ? 7.780 -6.974 -2.389 1.00 90.88 197 PRO A C 1
ATOM 1546 O O . PRO A 1 197 ? 6.730 -6.502 -1.967 1.00 90.88 197 PRO A O 1
ATOM 1549 N N . ASP A 1 198 ? 8.967 -6.492 -2.018 1.00 89.56 198 ASP A N 1
ATOM 1550 C CA . ASP A 1 198 ? 9.132 -5.326 -1.143 1.00 89.56 198 ASP A CA 1
ATOM 1551 C C . ASP A 1 198 ? 8.602 -4.035 -1.792 1.00 89.56 198 ASP A C 1
ATOM 1553 O O . ASP A 1 198 ? 7.798 -3.327 -1.190 1.00 89.56 198 ASP A O 1
ATOM 1557 N N . GLN A 1 199 ? 8.956 -3.790 -3.054 1.00 89.38 199 GLN A N 1
ATOM 1558 C CA . GLN A 1 199 ? 8.501 -2.627 -3.826 1.00 89.38 199 GLN A CA 1
ATOM 1559 C C . GLN A 1 199 ? 7.002 -2.698 -4.155 1.00 89.38 199 GLN A C 1
ATOM 1561 O O . GLN A 1 199 ? 6.291 -1.697 -4.095 1.00 89.38 199 GLN A O 1
ATOM 1566 N N . ALA A 1 200 ? 6.504 -3.895 -4.481 1.00 92.19 200 ALA A N 1
ATOM 1567 C CA . ALA A 1 200 ? 5.085 -4.150 -4.702 1.00 92.19 200 ALA A CA 1
ATOM 1568 C C . ALA A 1 200 ? 4.270 -3.783 -3.457 1.00 92.19 200 ALA A C 1
ATOM 1570 O O . ALA A 1 200 ? 3.225 -3.142 -3.563 1.00 92.19 200 ALA A O 1
ATOM 1571 N N . PHE A 1 201 ? 4.773 -4.158 -2.276 1.00 91.06 201 PHE A N 1
ATOM 1572 C CA . PHE A 1 201 ? 4.134 -3.836 -1.009 1.00 91.06 201 PHE A CA 1
ATOM 1573 C C . PHE A 1 201 ? 4.136 -2.327 -0.723 1.00 91.06 201 PHE A C 1
ATOM 1575 O O . PHE A 1 201 ? 3.115 -1.775 -0.310 1.00 91.06 201 PHE A O 1
ATOM 1582 N N . GLU A 1 202 ? 5.256 -1.642 -0.969 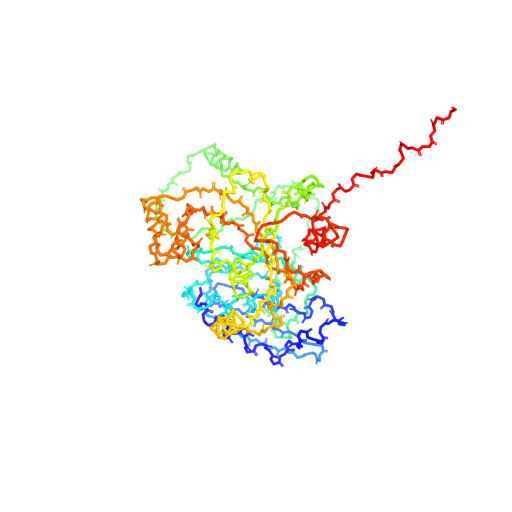1.00 88.44 202 GLU A N 1
ATOM 1583 C CA . GLU A 1 202 ? 5.357 -0.183 -0.824 1.00 88.44 202 GLU A CA 1
ATOM 1584 C C . GLU A 1 202 ? 4.346 0.556 -1.712 1.00 88.44 202 GLU A C 1
ATOM 1586 O O . GLU A 1 202 ? 3.664 1.470 -1.236 1.00 88.44 202 GLU A O 1
ATOM 1591 N N . ALA A 1 203 ? 4.190 0.115 -2.964 1.00 89.94 203 ALA A N 1
ATOM 1592 C CA . ALA A 1 203 ? 3.229 0.684 -3.905 1.00 89.94 203 ALA A CA 1
ATOM 1593 C C . ALA A 1 203 ? 1.778 0.521 -3.418 1.00 89.94 203 ALA A C 1
ATOM 1595 O O . ALA A 1 203 ? 1.042 1.505 -3.343 1.00 89.94 203 ALA A O 1
ATOM 1596 N N . VAL A 1 204 ? 1.363 -0.688 -3.010 1.00 89.25 204 VAL A N 1
ATOM 1597 C CA . VAL A 1 204 ? -0.017 -0.908 -2.523 1.00 89.25 204 VAL A CA 1
ATOM 1598 C C . VAL A 1 204 ? -0.294 -0.256 -1.167 1.00 89.25 204 VAL A C 1
ATOM 1600 O O . VAL A 1 204 ? -1.454 -0.058 -0.823 1.00 89.25 204 VAL A O 1
ATOM 1603 N N . CYS A 1 205 ? 0.737 0.121 -0.405 1.00 84.12 205 CYS A N 1
ATOM 1604 C CA . CYS A 1 205 ? 0.587 0.842 0.863 1.00 84.12 205 CYS A CA 1
ATOM 1605 C C . CYS A 1 205 ? 0.618 2.371 0.738 1.00 84.12 205 CYS A C 1
ATOM 1607 O O . CYS A 1 205 ? 0.530 3.047 1.765 1.00 84.12 205 CYS A O 1
ATOM 1609 N N . ALA A 1 206 ? 0.736 2.921 -0.474 1.00 80.38 206 ALA A N 1
ATOM 1610 C CA . ALA A 1 206 ? 0.957 4.354 -0.699 1.00 80.38 206 ALA A CA 1
ATOM 1611 C C . ALA A 1 206 ? 2.264 4.898 -0.095 1.00 80.38 206 ALA A C 1
ATOM 1613 O O . ALA A 1 206 ? 2.369 6.098 0.146 1.00 80.38 206 ALA A O 1
ATOM 1614 N N . ILE A 1 207 ? 3.261 4.044 0.168 1.00 79.94 207 ILE A N 1
ATOM 1615 C CA . ILE A 1 207 ? 4.600 4.519 0.559 1.00 79.94 207 ILE A CA 1
ATOM 1616 C C . ILE A 1 207 ? 5.284 5.170 -0.642 1.00 79.94 207 ILE A C 1
ATOM 1618 O O . ILE A 1 207 ? 6.006 6.155 -0.498 1.00 79.94 207 ILE A O 1
ATOM 1622 N N . THR A 1 208 ? 5.015 4.633 -1.829 1.00 80.62 208 THR A N 1
ATOM 1623 C CA . THR A 1 208 ? 5.525 5.148 -3.090 1.00 80.62 208 THR A CA 1
ATOM 1624 C C . THR A 1 208 ? 4.355 5.547 -3.982 1.00 80.62 208 THR A C 1
ATOM 1626 O O . THR A 1 208 ? 3.467 4.745 -4.259 1.00 80.62 208 THR A O 1
ATOM 1629 N N . SER A 1 209 ? 4.366 6.796 -4.443 1.00 83.38 209 SER A N 1
ATOM 1630 C CA . SER A 1 209 ? 3.360 7.395 -5.330 1.00 83.38 209 SER A CA 1
ATOM 1631 C C . SER A 1 209 ? 3.729 7.319 -6.813 1.00 83.38 209 SER A C 1
ATOM 1633 O O . SER A 1 209 ? 2.959 7.764 -7.658 1.00 83.38 209 SER A O 1
ATOM 1635 N N . MET A 1 210 ? 4.902 6.785 -7.156 1.00 89.56 210 MET A N 1
ATOM 1636 C CA . MET A 1 210 ? 5.384 6.708 -8.533 1.00 89.56 210 MET A CA 1
ATOM 1637 C C . MET A 1 210 ? 6.266 5.478 -8.738 1.00 89.56 210 MET A C 1
ATOM 1639 O O . MET A 1 210 ? 7.182 5.240 -7.958 1.00 89.56 210 MET A O 1
ATOM 1643 N N . ILE A 1 211 ? 6.047 4.737 -9.822 1.00 89.56 211 ILE A N 1
ATOM 1644 C CA . ILE A 1 211 ? 6.934 3.643 -10.236 1.00 89.56 211 ILE A CA 1
ATOM 1645 C C . ILE A 1 211 ? 7.846 4.153 -11.363 1.00 89.56 211 ILE A C 1
ATOM 1647 O O . ILE A 1 211 ? 7.326 4.458 -12.440 1.00 89.56 211 ILE A O 1
ATOM 1651 N N . PRO A 1 212 ? 9.174 4.273 -11.146 1.00 87.31 212 PRO A N 1
ATOM 1652 C CA . PRO A 1 212 ? 10.117 4.622 -12.201 1.00 87.31 212 PRO A CA 1
ATOM 1653 C C . PRO A 1 212 ? 10.361 3.429 -13.126 1.00 87.31 212 PRO A C 1
ATOM 1655 O O . PRO A 1 212 ? 10.384 2.278 -12.685 1.00 87.31 212 PRO A O 1
ATOM 1658 N N . TYR A 1 213 ? 10.579 3.710 -14.407 1.00 83.19 213 TYR A N 1
ATOM 1659 C CA . TYR A 1 213 ? 10.680 2.684 -15.431 1.00 83.19 213 TYR A CA 1
ATOM 1660 C C . TYR A 1 213 ? 11.544 3.098 -16.620 1.00 83.19 213 TYR A C 1
ATOM 1662 O O . TYR A 1 213 ? 11.590 4.277 -16.951 1.00 83.19 213 TYR A O 1
ATOM 1670 N N . SER A 1 214 ? 12.230 2.151 -17.269 1.00 77.62 214 SER A N 1
ATOM 1671 C CA . SER A 1 214 ? 13.165 2.462 -18.366 1.00 77.62 214 SER A CA 1
ATOM 1672 C C . SER A 1 214 ? 12.675 2.159 -19.775 1.00 77.62 214 SER A C 1
ATOM 1674 O O . SER A 1 214 ? 13.309 2.593 -20.738 1.00 77.62 214 SER A O 1
ATOM 1676 N N . GLN A 1 215 ? 11.573 1.424 -19.930 1.00 78.06 215 GLN A N 1
ATOM 1677 C CA . GLN A 1 215 ? 10.981 1.214 -21.251 1.00 78.06 215 GLN A CA 1
ATOM 1678 C C . GLN A 1 215 ? 9.930 2.285 -21.531 1.00 78.06 215 GLN A C 1
ATOM 1680 O O . GLN A 1 215 ? 9.376 2.888 -20.610 1.00 78.06 215 GLN A O 1
ATOM 1685 N N . ASP A 1 216 ? 9.680 2.529 -22.815 1.00 79.31 216 ASP A N 1
ATOM 1686 C CA . ASP A 1 216 ? 8.609 3.420 -23.237 1.00 79.31 216 ASP A CA 1
ATOM 1687 C C . ASP A 1 216 ? 7.257 2.830 -22.831 1.00 79.31 216 ASP A C 1
ATOM 1689 O O . ASP A 1 216 ? 6.932 1.686 -23.144 1.00 79.31 216 ASP A O 1
ATOM 1693 N N . VAL A 1 217 ? 6.506 3.631 -22.088 1.00 78.38 217 VAL A N 1
ATOM 1694 C CA . VAL A 1 217 ? 5.207 3.294 -21.509 1.00 78.38 217 VAL A CA 1
ATOM 1695 C C . VAL A 1 217 ? 4.138 4.308 -21.917 1.00 78.38 217 VAL A C 1
ATOM 1697 O O . VAL A 1 217 ? 3.063 4.364 -21.325 1.00 78.38 217 VAL A O 1
ATOM 1700 N N . SER A 1 218 ? 4.429 5.122 -22.937 1.00 75.56 218 SER A N 1
ATOM 1701 C CA . SER A 1 218 ? 3.531 6.160 -23.454 1.00 75.56 218 SER A CA 1
ATOM 1702 C C . SER A 1 218 ? 2.235 5.617 -24.049 1.00 75.56 218 SER A C 1
ATOM 1704 O O . SER A 1 218 ? 1.233 6.326 -24.055 1.00 75.56 218 SER A O 1
ATOM 1706 N N . GLU A 1 219 ? 2.233 4.366 -24.509 1.00 71.50 219 GLU A N 1
ATOM 1707 C CA . GLU A 1 219 ? 1.053 3.701 -25.072 1.00 71.50 219 GLU A CA 1
ATOM 1708 C C . GLU A 1 219 ? 0.111 3.126 -23.995 1.00 71.50 219 GLU A C 1
ATOM 1710 O O . GLU A 1 219 ? -0.892 2.492 -24.322 1.00 71.50 219 GLU A O 1
ATOM 1715 N N . PHE A 1 220 ? 0.394 3.323 -22.699 1.00 73.19 220 PHE A N 1
ATOM 1716 C CA . PHE A 1 220 ? -0.525 2.889 -21.648 1.00 73.19 220 PHE A CA 1
ATOM 1717 C C . PHE A 1 220 ? -1.753 3.792 -21.554 1.00 73.19 220 PHE A C 1
ATOM 1719 O O . PHE A 1 220 ? -1.727 4.870 -20.967 1.00 73.19 220 PHE A O 1
ATOM 1726 N N . GLU A 1 221 ? -2.867 3.276 -22.066 1.00 68.25 221 GLU A N 1
ATOM 1727 C CA . GLU A 1 221 ? -4.194 3.895 -21.961 1.00 68.25 221 GLU A CA 1
ATOM 1728 C C . GLU A 1 221 ? -5.009 3.369 -20.763 1.00 68.25 221 GLU A C 1
ATOM 1730 O O . GLU A 1 221 ? -6.106 3.851 -20.476 1.00 68.25 221 GLU A O 1
ATOM 1735 N N . GLY A 1 222 ? -4.484 2.368 -20.049 1.00 71.69 222 GLY A N 1
ATOM 1736 C CA . GLY A 1 222 ? -5.151 1.743 -18.912 1.00 71.69 222 GLY A CA 1
ATOM 1737 C C . GLY A 1 222 ? -5.272 2.686 -17.715 1.00 71.69 222 GLY A C 1
ATOM 1738 O O . GLY A 1 222 ? -4.289 3.252 -17.249 1.00 71.69 222 GLY A O 1
ATOM 1739 N N . ARG A 1 223 ? -6.479 2.814 -17.156 1.00 81.69 223 ARG A N 1
ATOM 1740 C CA . ARG A 1 223 ? -6.717 3.617 -15.941 1.00 81.69 223 ARG A CA 1
ATOM 1741 C C . ARG A 1 223 ? -6.263 2.915 -14.657 1.00 81.69 223 ARG A C 1
ATOM 1743 O O . ARG A 1 223 ? -5.966 3.576 -13.662 1.00 81.69 223 ARG A O 1
ATOM 1750 N N . TYR A 1 224 ? -6.235 1.585 -14.670 1.00 87.00 224 TYR A N 1
ATOM 1751 C CA . TYR A 1 224 ? -5.919 0.748 -13.515 1.00 87.00 224 TYR A CA 1
ATOM 1752 C C . TYR A 1 224 ? -4.573 0.060 -13.704 1.00 87.00 224 TYR A C 1
ATOM 1754 O O . TYR A 1 224 ? -4.351 -0.608 -14.717 1.00 87.00 224 TYR A O 1
ATOM 1762 N N . LEU A 1 225 ? -3.717 0.175 -12.690 1.00 91.44 225 LEU A N 1
ATOM 1763 C CA . LEU A 1 225 ? -2.465 -0.553 -12.592 1.00 91.44 225 LEU A CA 1
ATOM 1764 C C . LEU A 1 225 ? -2.560 -1.627 -11.513 1.00 91.44 225 LEU A C 1
ATOM 1766 O O . LEU A 1 225 ? -2.591 -1.329 -10.321 1.00 91.44 225 LEU A O 1
ATOM 1770 N N . ILE A 1 226 ? -2.579 -2.886 -11.926 1.00 92.50 226 ILE A N 1
ATOM 1771 C CA . ILE A 1 226 ? -2.518 -4.035 -11.028 1.00 92.50 226 ILE A CA 1
ATOM 1772 C C . ILE A 1 226 ? -1.075 -4.215 -10.542 1.00 92.50 226 ILE A C 1
ATOM 1774 O O . ILE A 1 226 ? -0.141 -4.259 -11.338 1.00 92.50 226 ILE A O 1
ATOM 1778 N N . ILE A 1 227 ? -0.882 -4.346 -9.230 1.00 93.81 227 ILE A N 1
ATOM 1779 C CA . ILE A 1 227 ? 0.442 -4.470 -8.614 1.00 93.81 227 ILE A CA 1
ATOM 1780 C C . ILE A 1 227 ? 0.732 -5.941 -8.308 1.00 93.81 227 ILE A C 1
ATOM 1782 O O . ILE A 1 227 ? 0.138 -6.546 -7.409 1.00 93.81 227 ILE A O 1
ATOM 1786 N N . HIS A 1 228 ? 1.663 -6.520 -9.061 1.00 94.06 228 HIS A N 1
ATOM 1787 C CA . HIS A 1 228 ? 2.097 -7.907 -8.950 1.00 94.06 228 HIS A CA 1
ATOM 1788 C C . HIS A 1 228 ? 3.475 -8.004 -8.280 1.00 94.06 228 HIS A C 1
ATOM 1790 O O . HIS A 1 228 ? 4.427 -7.338 -8.678 1.00 94.06 228 HIS A O 1
ATOM 1796 N N . ALA A 1 229 ? 3.593 -8.866 -7.272 1.00 92.62 229 ALA A N 1
ATOM 1797 C CA . ALA A 1 229 ? 4.849 -9.233 -6.634 1.00 92.62 229 ALA A CA 1
ATOM 1798 C C . ALA A 1 229 ? 5.495 -10.392 -7.402 1.00 92.62 229 ALA A C 1
ATOM 1800 O O . ALA A 1 229 ? 5.012 -11.522 -7.355 1.00 92.62 229 ALA A O 1
ATOM 1801 N N . THR A 1 230 ? 6.590 -10.117 -8.106 1.00 90.38 230 THR A N 1
ATOM 1802 C CA . THR A 1 230 ? 7.268 -11.090 -8.966 1.00 90.38 230 THR A CA 1
ATOM 1803 C C . THR A 1 230 ? 8.061 -12.136 -8.183 1.00 90.38 230 THR A C 1
ATOM 1805 O O . THR A 1 230 ? 8.343 -11.996 -6.990 1.00 90.38 230 THR A O 1
ATOM 1808 N N . GLU A 1 231 ? 8.432 -13.209 -8.873 1.00 88.38 231 GLU A N 1
ATOM 1809 C CA . GLU A 1 231 ? 9.391 -14.183 -8.370 1.00 88.38 231 GLU A CA 1
ATOM 1810 C C . GLU A 1 231 ? 10.806 -13.595 -8.440 1.00 88.38 231 GLU A C 1
ATOM 1812 O O . GLU A 1 231 ? 11.243 -13.107 -9.482 1.00 88.38 231 GLU A O 1
ATOM 1817 N N . VAL A 1 232 ? 11.530 -13.632 -7.322 1.00 84.19 232 VAL A N 1
ATOM 1818 C CA . VAL A 1 232 ? 12.927 -13.190 -7.239 1.00 84.19 232 VAL A CA 1
ATOM 1819 C C . VAL A 1 232 ? 13.792 -14.335 -6.728 1.00 84.19 232 VAL A C 1
ATOM 1821 O O . VAL A 1 232 ? 13.337 -15.166 -5.945 1.00 84.19 232 VAL A O 1
ATOM 18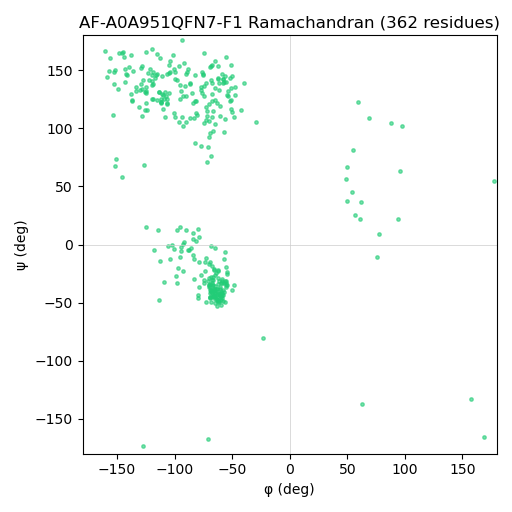24 N N . SER A 1 233 ? 15.043 -14.387 -7.179 1.00 84.06 233 SER A N 1
ATOM 1825 C CA . SER A 1 233 ? 16.007 -15.420 -6.794 1.00 84.06 233 SER A CA 1
ATOM 1826 C C . SER A 1 233 ? 17.418 -14.835 -6.686 1.00 84.06 233 SER A C 1
ATOM 1828 O O . SER A 1 233 ? 17.691 -13.746 -7.201 1.00 84.06 233 SER A O 1
ATOM 1830 N N . GLY A 1 234 ? 18.318 -15.539 -5.993 1.00 85.81 234 GLY A N 1
ATOM 1831 C CA . GLY A 1 234 ? 19.712 -15.117 -5.822 1.00 85.81 234 GLY A CA 1
ATOM 1832 C C . GLY A 1 234 ? 19.846 -13.796 -5.056 1.00 85.81 234 GLY A C 1
ATOM 1833 O O . GLY A 1 234 ? 19.144 -13.568 -4.075 1.00 85.81 234 GLY A O 1
ATOM 1834 N N . GLU A 1 235 ? 20.723 -12.901 -5.519 1.00 84.12 235 GLU A N 1
ATOM 1835 C CA . GLU A 1 235 ? 20.986 -11.609 -4.859 1.00 84.12 235 GLU A CA 1
ATOM 1836 C C . GLU A 1 235 ? 19.733 -10.724 -4.734 1.00 84.12 235 GLU A C 1
ATOM 1838 O O . GLU A 1 235 ? 19.602 -9.960 -3.777 1.00 84.12 235 GLU A O 1
ATOM 1843 N N . LEU A 1 236 ? 18.779 -10.848 -5.664 1.00 81.00 236 LEU A N 1
ATOM 1844 C CA . LEU A 1 236 ? 17.508 -10.124 -5.600 1.00 81.00 236 LEU A CA 1
ATOM 1845 C C . LEU A 1 236 ? 16.599 -10.648 -4.483 1.00 81.00 236 LEU A C 1
ATOM 1847 O O . LEU A 1 236 ? 15.857 -9.860 -3.899 1.00 81.00 236 LEU A O 1
ATOM 1851 N N . GLU A 1 237 ? 16.667 -11.942 -4.150 1.00 85.88 237 GLU A N 1
ATOM 1852 C CA . GLU A 1 237 ? 15.941 -12.492 -2.999 1.00 85.88 237 GLU A CA 1
ATOM 1853 C C . GLU A 1 237 ? 16.530 -11.959 -1.689 1.00 85.88 237 GLU A C 1
ATOM 1855 O O . GLU A 1 237 ? 15.774 -11.563 -0.805 1.00 85.88 237 GLU A O 1
ATOM 1860 N N . ASP A 1 238 ? 17.855 -11.848 -1.573 1.00 85.31 238 ASP A N 1
ATOM 1861 C CA . ASP A 1 238 ? 18.494 -11.263 -0.388 1.00 85.31 238 ASP A CA 1
ATOM 1862 C C . ASP A 1 238 ? 18.152 -9.778 -0.217 1.00 85.31 238 ASP A C 1
ATOM 1864 O O . ASP A 1 238 ? 17.857 -9.331 0.898 1.00 85.31 238 ASP A O 1
ATOM 1868 N N . GLN A 1 239 ? 18.146 -9.016 -1.317 1.00 83.44 239 GLN A N 1
ATOM 1869 C CA . GLN A 1 239 ? 17.712 -7.617 -1.326 1.00 83.44 239 GLN A CA 1
ATOM 1870 C C . GLN A 1 239 ? 16.237 -7.481 -0.948 1.00 83.44 239 GLN A C 1
ATOM 1872 O O . GLN A 1 239 ? 15.914 -6.663 -0.091 1.00 83.44 239 GLN A O 1
ATOM 1877 N N . MET A 1 240 ? 15.361 -8.314 -1.512 1.00 86.62 240 MET A N 1
ATOM 1878 C CA . MET A 1 240 ? 13.943 -8.350 -1.152 1.00 86.62 240 MET A CA 1
ATOM 1879 C C . MET A 1 240 ? 13.763 -8.715 0.326 1.00 86.62 240 MET A C 1
ATOM 1881 O O . MET A 1 240 ? 13.053 -8.025 1.048 1.00 86.62 240 MET A O 1
ATOM 1885 N N . MET A 1 241 ? 14.429 -9.759 0.826 1.00 84.06 241 MET A N 1
ATOM 1886 C CA . MET A 1 241 ? 14.354 -10.148 2.237 1.00 84.06 241 MET A CA 1
ATOM 1887 C C . MET A 1 241 ? 14.889 -9.047 3.152 1.00 84.06 241 MET A C 1
ATOM 1889 O O . MET A 1 241 ? 14.388 -8.873 4.263 1.00 84.06 241 MET A O 1
ATOM 1893 N N . LYS A 1 242 ? 15.906 -8.297 2.713 1.00 86.25 242 LYS A N 1
ATOM 1894 C CA . LYS A 1 242 ? 16.359 -7.096 3.411 1.00 86.25 242 LYS A CA 1
ATOM 1895 C C . LYS A 1 242 ? 15.276 -6.017 3.396 1.00 86.25 242 LYS A C 1
ATOM 1897 O O . LYS A 1 242 ? 14.945 -5.573 4.478 1.00 86.25 242 LYS A O 1
ATOM 1902 N N . GLY A 1 243 ? 14.679 -5.675 2.256 1.00 81.69 243 GLY A N 1
ATOM 1903 C CA . GLY A 1 243 ? 13.602 -4.680 2.168 1.00 81.69 243 GLY A CA 1
ATOM 1904 C C . GLY A 1 243 ? 12.372 -5.046 3.004 1.00 81.69 243 GLY A C 1
ATOM 1905 O O . GLY A 1 243 ? 11.851 -4.214 3.739 1.00 81.69 243 GLY A O 1
ATOM 1906 N N . LEU A 1 244 ? 11.965 -6.318 3.004 1.00 82.06 244 LEU A N 1
ATOM 1907 C CA . LEU A 1 244 ? 10.877 -6.805 3.854 1.00 82.06 244 LEU A CA 1
ATOM 1908 C C . LEU A 1 244 ? 11.236 -6.720 5.344 1.00 82.06 244 LEU A C 1
ATOM 1910 O O . LEU A 1 244 ? 10.435 -6.228 6.130 1.00 82.06 244 LEU A O 1
ATOM 1914 N N . ARG A 1 245 ? 12.443 -7.136 5.763 1.00 83.88 245 ARG A N 1
ATOM 1915 C CA . ARG A 1 245 ? 12.908 -6.947 7.159 1.00 83.88 245 ARG A CA 1
ATOM 1916 C C . ARG A 1 245 ? 12.986 -5.472 7.536 1.00 83.88 245 ARG A C 1
ATOM 1918 O O . ARG A 1 245 ? 12.526 -5.118 8.619 1.00 83.88 245 ARG A O 1
ATOM 1925 N N . ASP A 1 246 ? 13.523 -4.688 6.603 1.00 80.25 246 ASP A N 1
ATOM 1926 C CA . ASP A 1 246 ? 13.363 -3.262 6.351 1.00 80.25 246 ASP A CA 1
ATOM 1927 C C . ASP A 1 246 ? 12.048 -2.818 6.936 1.00 80.25 246 ASP A C 1
ATOM 1929 O O . ASP A 1 246 ? 12.011 -2.360 8.063 1.00 80.25 246 ASP A O 1
ATOM 1933 N N . LEU A 1 247 ? 10.964 -3.065 6.220 1.00 74.25 247 LEU A N 1
ATOM 1934 C CA . LEU A 1 247 ? 9.593 -2.666 6.529 1.00 74.25 247 LEU A CA 1
ATOM 1935 C C . LEU A 1 247 ? 8.970 -3.366 7.748 1.00 74.25 247 LEU A C 1
ATOM 1937 O O . LEU A 1 247 ? 7.839 -3.060 8.122 1.00 74.25 247 LEU A O 1
ATOM 1941 N N . GLU A 1 248 ? 9.707 -4.276 8.384 1.00 77.81 248 GLU A N 1
ATOM 1942 C CA . GLU A 1 248 ? 9.185 -5.280 9.290 1.00 77.81 248 GLU A CA 1
ATOM 1943 C C . GLU A 1 248 ? 7.996 -6.005 8.631 1.00 77.81 248 GLU A C 1
ATOM 1945 O O . GLU A 1 248 ? 6.864 -5.835 9.028 1.00 77.81 248 GLU A O 1
ATOM 1950 N N . ILE A 1 249 ? 8.170 -6.774 7.572 1.00 77.25 249 ILE A N 1
ATOM 1951 C CA . ILE A 1 249 ? 7.060 -7.449 6.888 1.00 77.25 249 ILE A CA 1
ATOM 1952 C C . ILE A 1 249 ? 7.409 -8.914 6.728 1.00 77.25 249 ILE A C 1
ATOM 1954 O O . ILE A 1 249 ? 8.552 -9.267 6.430 1.00 77.25 249 ILE A O 1
ATOM 1958 N N . ASP A 1 250 ? 6.421 -9.773 6.961 1.00 79.19 250 ASP A N 1
ATOM 1959 C CA . ASP A 1 250 ? 6.604 -11.199 6.765 1.00 79.19 250 ASP A CA 1
ATOM 1960 C C . ASP A 1 250 ? 6.407 -11.531 5.283 1.00 79.19 250 ASP A C 1
ATOM 1962 O O . ASP A 1 250 ? 5.561 -10.959 4.599 1.00 79.19 250 ASP A O 1
ATOM 1966 N N . ARG A 1 251 ? 7.145 -12.519 4.766 1.00 81.50 251 ARG A N 1
ATOM 1967 C CA . ARG A 1 251 ? 7.019 -12.975 3.365 1.00 81.50 251 ARG A CA 1
ATOM 1968 C C . ARG A 1 251 ? 5.585 -13.390 2.994 1.00 81.50 251 ARG A C 1
ATOM 1970 O O . ARG A 1 251 ? 5.244 -13.454 1.821 1.00 81.50 251 ARG A O 1
ATOM 1977 N N . THR A 1 252 ? 4.746 -13.685 3.983 1.00 80.56 252 THR A N 1
ATOM 1978 C CA . THR A 1 252 ? 3.326 -14.007 3.802 1.00 80.56 252 THR A CA 1
ATOM 1979 C C . THR A 1 252 ? 2.458 -12.801 3.455 1.00 80.56 252 THR A C 1
ATOM 1981 O O . THR A 1 252 ? 1.382 -12.997 2.902 1.00 80.56 252 THR A O 1
ATOM 1984 N N . ASP A 1 253 ? 2.895 -11.585 3.781 1.00 77.56 253 ASP A N 1
ATOM 1985 C CA . ASP A 1 253 ? 2.170 -10.345 3.478 1.00 77.56 253 ASP A CA 1
ATOM 1986 C C . ASP A 1 253 ? 2.441 -9.856 2.050 1.00 77.56 253 ASP A C 1
ATOM 1988 O O . ASP A 1 253 ? 1.570 -9.257 1.428 1.00 77.56 253 ASP A O 1
ATOM 1992 N N . ALA A 1 254 ? 3.627 -10.162 1.519 1.00 86.00 254 ALA A N 1
ATOM 1993 C CA . ALA A 1 254 ? 4.015 -9.916 0.134 1.00 86.00 254 ALA A CA 1
ATOM 1994 C C . ALA A 1 254 ? 4.530 -11.219 -0.510 1.00 86.00 254 ALA A C 1
ATOM 1996 O O . ALA A 1 254 ? 5.734 -11.362 -0.752 1.00 86.00 254 ALA A O 1
ATOM 1997 N N . PRO A 1 255 ? 3.658 -12.223 -0.730 1.00 89.75 255 PRO A N 1
ATOM 1998 C CA . PRO A 1 255 ? 4.095 -13.477 -1.315 1.00 89.75 255 PRO A CA 1
ATOM 1999 C C . PRO A 1 255 ? 4.512 -13.274 -2.773 1.00 89.75 255 PRO A C 1
ATOM 2001 O O . PRO A 1 255 ? 3.886 -12.534 -3.529 1.00 89.75 255 PRO A O 1
ATOM 2004 N N . MET A 1 256 ? 5.570 -13.970 -3.180 1.00 90.81 256 MET A N 1
ATOM 2005 C CA . MET A 1 256 ? 6.001 -13.993 -4.577 1.00 90.81 256 MET A CA 1
ATOM 2006 C C . MET A 1 256 ? 4.923 -14.596 -5.480 1.00 90.81 256 MET A C 1
ATOM 2008 O O . MET A 1 256 ? 4.142 -15.450 -5.052 1.00 90.81 256 MET A O 1
ATOM 2012 N N . ASN A 1 257 ? 4.957 -14.190 -6.746 1.00 90.19 257 ASN A N 1
ATOM 2013 C CA . ASN A 1 257 ? 4.047 -14.606 -7.805 1.00 90.19 257 ASN A CA 1
ATOM 2014 C C . ASN A 1 257 ? 2.569 -14.398 -7.436 1.00 90.19 257 ASN A C 1
ATOM 2016 O O . ASN A 1 257 ? 1.723 -15.289 -7.574 1.00 90.19 257 ASN A O 1
ATOM 2020 N N . SER A 1 258 ? 2.269 -13.229 -6.872 1.00 91.81 258 SER A N 1
ATOM 2021 C CA . SER A 1 258 ? 0.922 -12.890 -6.429 1.00 91.81 258 SER A CA 1
ATOM 2022 C C . SER A 1 258 ? 0.589 -11.431 -6.687 1.00 91.81 258 SER A C 1
ATOM 2024 O O . SER A 1 258 ? 1.451 -10.556 -6.647 1.00 91.81 258 SER A O 1
ATOM 2026 N N . ILE A 1 259 ? -0.678 -11.163 -6.978 1.00 92.50 259 ILE A N 1
ATOM 2027 C CA . ILE A 1 259 ? -1.192 -9.802 -7.064 1.00 92.50 259 ILE A CA 1
ATOM 2028 C C . ILE A 1 259 ? -1.519 -9.337 -5.648 1.00 92.50 259 ILE A C 1
ATOM 2030 O O . ILE A 1 259 ? -2.307 -9.984 -4.951 1.00 92.50 259 ILE A O 1
ATOM 2034 N N . LEU A 1 260 ? -0.920 -8.218 -5.240 1.00 91.50 260 LEU A N 1
ATOM 2035 C CA . LEU A 1 260 ? -1.095 -7.647 -3.903 1.00 91.50 260 LEU A CA 1
ATOM 2036 C C . LEU A 1 260 ? -2.217 -6.609 -3.849 1.00 91.50 260 LEU A C 1
ATOM 2038 O O . LEU A 1 260 ? -2.748 -6.332 -2.775 1.00 91.50 260 LEU A O 1
ATOM 2042 N N . GLY A 1 261 ? -2.562 -6.020 -4.990 1.00 91.50 261 GLY A N 1
ATOM 2043 C CA . GLY A 1 261 ? -3.481 -4.896 -5.044 1.00 91.50 261 GLY A CA 1
ATOM 2044 C C . GLY A 1 261 ? -3.513 -4.226 -6.409 1.00 91.50 261 GLY A C 1
ATOM 2045 O O . GLY A 1 261 ? -3.003 -4.766 -7.392 1.00 91.50 261 GLY A O 1
ATOM 2046 N N . TYR A 1 262 ? -4.083 -3.030 -6.458 1.00 91.31 262 TYR A N 1
ATOM 2047 C CA . TYR A 1 262 ? -4.059 -2.166 -7.634 1.00 91.31 262 TYR A CA 1
ATOM 2048 C C . TYR A 1 262 ? -3.970 -0.693 -7.230 1.00 91.31 262 TYR A C 1
ATOM 2050 O O . TYR A 1 262 ? -4.183 -0.337 -6.076 1.00 91.31 262 TYR A O 1
ATOM 2058 N N . ALA A 1 263 ? -3.656 0.173 -8.182 1.00 89.88 263 ALA A N 1
ATOM 2059 C CA . ALA A 1 263 ? -3.721 1.620 -8.040 1.00 89.88 263 ALA A CA 1
ATOM 2060 C C . ALA A 1 263 ? -4.323 2.235 -9.305 1.00 89.88 263 ALA A C 1
ATOM 2062 O O . ALA A 1 263 ? -4.389 1.595 -10.355 1.00 89.88 263 ALA A O 1
ATOM 2063 N N . PHE A 1 264 ? -4.763 3.483 -9.216 1.00 87.56 264 PHE A N 1
ATOM 2064 C CA . PHE A 1 264 ? -5.161 4.252 -10.386 1.00 87.56 264 PHE A CA 1
ATOM 2065 C C . PHE A 1 264 ? -3.932 4.937 -10.972 1.00 87.56 264 PHE A C 1
ATOM 2067 O O . PHE A 1 264 ? -3.111 5.486 -10.236 1.00 87.56 264 PHE A O 1
ATOM 2074 N N . ILE A 1 265 ? -3.818 4.929 -12.294 1.00 89.12 265 ILE A N 1
ATOM 2075 C CA . ILE A 1 265 ? -2.798 5.704 -12.992 1.00 89.12 265 ILE A CA 1
ATOM 2076 C C . ILE A 1 265 ? -3.316 7.134 -13.112 1.00 89.12 265 ILE A C 1
ATOM 2078 O O . ILE A 1 265 ? -4.309 7.391 -13.791 1.00 89.12 265 ILE A O 1
ATOM 2082 N N . LYS A 1 266 ? -2.650 8.062 -12.426 1.00 88.56 266 LYS A N 1
ATOM 2083 C CA . LYS A 1 266 ? -2.950 9.493 -12.513 1.00 88.56 266 LYS A CA 1
ATOM 2084 C C . LYS A 1 266 ? -2.337 10.100 -13.770 1.00 88.56 266 LYS A C 1
ATOM 2086 O O . LYS A 1 266 ? -2.982 10.881 -14.461 1.00 88.56 266 LYS A O 1
ATOM 2091 N N . GLU A 1 267 ? -1.076 9.769 -14.026 1.00 89.69 267 GLU A N 1
ATOM 2092 C CA . GLU A 1 267 ? -0.291 10.312 -15.130 1.00 89.69 267 GLU A CA 1
ATOM 2093 C C . GLU A 1 267 ? 0.866 9.361 -15.452 1.00 89.69 267 GLU A C 1
ATOM 2095 O O . GLU A 1 267 ? 1.462 8.764 -14.554 1.00 89.69 267 GLU A O 1
ATOM 2100 N N . VAL A 1 268 ? 1.200 9.247 -16.736 1.00 90.00 268 VAL A N 1
ATOM 2101 C CA . VAL A 1 268 ? 2.442 8.629 -17.204 1.00 90.00 268 VAL A CA 1
ATOM 2102 C C . VAL A 1 268 ? 3.253 9.716 -17.882 1.00 90.00 268 VAL A C 1
ATOM 2104 O O . VAL A 1 268 ? 2.759 10.369 -18.802 1.00 90.00 268 VAL A O 1
ATOM 2107 N N . LYS A 1 269 ? 4.494 9.924 -17.443 1.00 91.38 269 LYS A N 1
ATOM 2108 C CA . LYS A 1 269 ? 5.356 10.936 -18.056 1.00 91.38 269 LYS A CA 1
ATOM 2109 C C . LYS A 1 269 ? 6.805 10.508 -18.139 1.00 91.38 269 LYS A C 1
ATOM 2111 O O . LYS A 1 269 ? 7.307 9.750 -17.312 1.00 91.38 269 LYS A O 1
ATOM 2116 N N . LYS A 1 270 ? 7.480 11.040 -19.151 1.00 93.19 270 LYS A N 1
ATOM 2117 C CA . LYS A 1 270 ? 8.920 10.912 -19.332 1.00 93.19 270 LYS A CA 1
ATOM 2118 C C . LYS A 1 270 ? 9.629 11.996 -18.531 1.00 93.19 270 LYS A C 1
ATOM 2120 O O . LYS A 1 270 ? 9.305 13.175 -18.663 1.00 93.19 270 LYS A O 1
ATOM 2125 N N . TYR A 1 271 ? 10.620 11.608 -17.741 1.00 93.06 271 TYR A N 1
ATOM 2126 C CA . TYR A 1 271 ? 11.372 12.531 -16.908 1.00 93.06 271 TYR A CA 1
ATOM 2127 C C . TYR A 1 271 ? 12.609 13.080 -17.615 1.00 93.06 271 TYR A C 1
ATOM 2129 O O . TYR A 1 271 ? 13.399 12.368 -18.231 1.00 93.06 271 TYR A O 1
ATOM 2137 N N . THR A 1 272 ? 12.798 14.384 -17.451 1.00 94.50 272 THR A N 1
ATOM 2138 C CA . THR A 1 272 ? 14.084 15.071 -17.582 1.00 94.50 272 THR A CA 1
ATOM 2139 C C . THR A 1 272 ? 14.652 15.355 -16.186 1.00 94.50 272 THR A C 1
ATOM 2141 O O . THR A 1 272 ? 13.889 15.355 -15.215 1.00 94.50 272 THR A O 1
ATOM 2144 N N . PRO A 1 273 ? 15.957 15.661 -16.046 1.00 94.12 273 PRO A N 1
ATOM 2145 C CA . PRO A 1 273 ? 16.523 16.026 -14.747 1.00 94.12 273 PRO A CA 1
ATOM 2146 C C . PRO A 1 273 ? 15.798 17.201 -14.075 1.00 94.12 273 PRO A C 1
ATOM 2148 O O . PRO A 1 273 ? 15.635 17.199 -12.861 1.00 94.12 273 PRO A O 1
ATOM 2151 N N . ALA A 1 274 ? 15.322 18.173 -14.863 1.00 93.69 274 ALA A N 1
ATOM 2152 C CA . ALA A 1 274 ? 14.591 19.329 -14.350 1.00 93.69 274 ALA A CA 1
ATOM 2153 C C . ALA A 1 274 ? 13.215 18.940 -13.791 1.00 93.69 274 ALA A C 1
ATOM 2155 O O . ALA A 1 274 ? 12.901 19.280 -12.657 1.00 93.69 274 ALA A O 1
ATOM 2156 N N . THR A 1 275 ? 12.426 18.180 -14.557 1.00 94.75 275 THR A N 1
ATOM 2157 C CA . THR A 1 275 ? 11.089 17.733 -14.126 1.00 94.75 275 THR A CA 1
ATOM 2158 C C . THR A 1 275 ? 11.147 16.725 -12.977 1.00 94.75 275 THR A C 1
ATOM 2160 O O . THR A 1 275 ? 10.201 16.633 -12.211 1.00 94.75 275 THR A O 1
ATOM 2163 N N . TRP A 1 276 ? 12.234 15.950 -12.861 1.00 93.19 276 TRP A N 1
ATOM 2164 C CA . TRP A 1 276 ? 12.446 15.026 -11.738 1.00 93.19 276 TRP A CA 1
ATOM 2165 C C . TRP A 1 276 ? 12.691 15.787 -10.436 1.00 93.19 276 TRP A C 1
ATOM 2167 O O . TRP A 1 276 ? 12.073 15.500 -9.419 1.00 93.19 276 TRP A O 1
ATOM 2177 N N . GLU A 1 277 ? 13.558 16.800 -10.476 1.00 92.19 277 GLU A N 1
ATOM 2178 C CA . GLU A 1 277 ? 13.806 17.645 -9.308 1.00 92.19 277 GLU A CA 1
ATOM 2179 C C . GLU A 1 277 ? 12.555 18.444 -8.919 1.00 92.19 277 GLU A C 1
ATOM 2181 O O . GLU A 1 277 ? 12.223 18.524 -7.742 1.00 92.19 277 GLU A O 1
ATOM 2186 N N . GLU A 1 278 ? 11.828 18.999 -9.892 1.00 91.88 278 GLU A N 1
ATOM 2187 C CA . GLU A 1 278 ? 10.571 19.715 -9.641 1.00 91.88 278 GLU A CA 1
ATOM 2188 C C . GLU A 1 278 ? 9.541 18.830 -8.927 1.00 91.88 278 GLU A C 1
ATOM 2190 O O . GLU A 1 278 ? 8.993 19.229 -7.901 1.00 91.88 278 GLU A O 1
ATOM 2195 N N . ASP A 1 279 ? 9.326 17.612 -9.425 1.00 90.31 279 ASP A N 1
ATOM 2196 C CA . ASP A 1 279 ? 8.410 16.646 -8.822 1.00 90.31 279 ASP A CA 1
ATOM 2197 C C . ASP A 1 279 ? 8.862 16.180 -7.435 1.00 90.31 279 ASP A C 1
ATOM 2199 O O . ASP A 1 279 ? 8.019 15.973 -6.562 1.00 90.31 279 ASP A O 1
ATOM 2203 N N . TYR A 1 280 ? 10.170 16.027 -7.210 1.00 87.50 280 TYR A N 1
ATOM 2204 C CA . TYR A 1 280 ? 10.709 15.717 -5.887 1.00 87.50 280 TYR A CA 1
ATOM 2205 C C . TYR A 1 280 ? 10.414 16.840 -4.887 1.00 87.50 280 TYR A C 1
ATOM 2207 O O . TYR A 1 280 ? 9.901 16.580 -3.800 1.00 87.50 280 TYR A O 1
ATOM 2215 N N . GLN A 1 281 ? 10.679 18.096 -5.267 1.00 86.50 281 GLN A N 1
ATOM 2216 C CA . GLN A 1 281 ? 10.416 19.269 -4.425 1.00 86.50 281 GLN A CA 1
ATOM 2217 C C . GLN A 1 281 ? 8.917 19.498 -4.190 1.00 86.50 281 GLN A C 1
ATOM 2219 O O . GLN A 1 281 ? 8.525 20.008 -3.143 1.00 86.50 281 GLN A O 1
ATOM 2224 N N . ALA A 1 282 ? 8.079 19.119 -5.156 1.00 83.69 282 ALA A N 1
ATOM 2225 C CA . ALA A 1 282 ? 6.624 19.149 -5.047 1.00 83.69 282 ALA A CA 1
ATOM 2226 C C . ALA A 1 282 ? 6.033 17.903 -4.356 1.00 83.69 282 ALA A C 1
ATOM 2228 O O . ALA A 1 282 ? 4.811 17.765 -4.311 1.00 83.69 282 ALA A O 1
ATOM 2229 N N . GLU A 1 283 ? 6.878 16.999 -3.845 1.00 81.25 283 GLU A N 1
ATOM 2230 C CA . GLU A 1 283 ? 6.495 15.751 -3.168 1.00 81.25 283 GLU A CA 1
ATOM 2231 C C . GLU A 1 283 ? 5.608 14.823 -4.024 1.00 81.25 283 GLU A C 1
ATOM 2233 O O . GLU A 1 283 ? 4.862 13.987 -3.513 1.00 81.25 283 GLU A O 1
ATOM 2238 N N . VAL A 1 284 ? 5.706 14.927 -5.353 1.00 80.38 284 VAL A N 1
ATOM 2239 C CA . VAL A 1 284 ? 5.011 14.036 -6.294 1.00 80.38 284 VAL A CA 1
ATOM 2240 C C . VAL A 1 284 ? 5.586 12.623 -6.207 1.00 80.38 284 VAL A C 1
ATOM 2242 O O . VAL A 1 284 ? 4.834 11.652 -6.309 1.00 80.38 284 VAL A O 1
ATOM 2245 N N . HIS A 1 285 ? 6.896 12.494 -5.972 1.00 82.25 285 HIS A N 1
ATOM 2246 C CA . HIS A 1 285 ? 7.562 11.217 -5.728 1.00 82.25 285 HIS A CA 1
ATOM 2247 C C . HIS A 1 285 ? 8.560 11.281 -4.565 1.00 82.25 285 HIS A C 1
ATOM 2249 O O . HIS A 1 285 ? 9.226 12.287 -4.338 1.00 82.25 285 HIS A O 1
ATOM 2255 N N . GLY A 1 286 ? 8.734 10.157 -3.866 1.00 73.62 286 GLY A N 1
ATOM 2256 C CA . GLY A 1 286 ? 9.589 10.059 -2.676 1.00 73.62 286 GLY A CA 1
ATOM 2257 C C . GLY A 1 286 ? 11.052 9.675 -2.923 1.00 73.62 286 GLY A C 1
ATOM 2258 O O . GLY A 1 286 ? 11.728 9.302 -1.970 1.00 73.62 286 GLY A O 1
ATOM 2259 N N . TYR A 1 287 ? 11.546 9.689 -4.167 1.00 81.25 287 TYR A N 1
ATOM 2260 C CA . TYR A 1 287 ? 12.915 9.263 -4.491 1.00 81.25 287 TYR A CA 1
ATOM 2261 C C . TYR A 1 287 ? 13.946 10.367 -4.203 1.00 81.25 287 TYR A C 1
ATOM 2263 O O . TYR A 1 287 ? 13.990 11.340 -4.951 1.00 81.25 287 TYR A O 1
ATOM 2271 N N . PRO A 1 288 ? 14.835 10.206 -3.200 1.00 80.38 288 PRO A N 1
ATOM 2272 C CA . PRO A 1 288 ? 15.838 11.215 -2.844 1.00 80.38 288 PRO A CA 1
ATOM 2273 C C . PRO A 1 288 ? 17.108 11.133 -3.711 1.00 80.38 288 PRO A C 1
ATOM 2275 O O . PRO A 1 288 ? 18.135 11.719 -3.374 1.00 80.38 288 PRO A O 1
ATOM 2278 N N . VAL A 1 289 ? 17.070 10.332 -4.777 1.00 85.56 289 VAL A N 1
ATOM 2279 C CA . VAL A 1 289 ? 18.198 10.051 -5.670 1.00 85.56 289 VAL A CA 1
ATOM 2280 C C . VAL A 1 289 ? 18.026 10.795 -6.985 1.00 85.56 289 VAL A C 1
ATOM 2282 O O . VAL A 1 289 ? 16.907 11.099 -7.407 1.00 85.56 289 VAL A O 1
ATOM 2285 N N . SER A 1 290 ? 19.141 11.078 -7.654 1.00 89.19 290 SER A N 1
ATOM 2286 C CA . SER A 1 290 ? 19.103 11.771 -8.938 1.00 89.19 290 SER A CA 1
ATOM 2287 C C . SER A 1 290 ? 18.507 10.893 -10.047 1.00 89.19 290 SER A C 1
ATOM 2289 O O . SER A 1 290 ? 18.647 9.667 -10.045 1.00 89.19 290 SER A O 1
ATOM 2291 N N . LEU A 1 291 ? 17.910 11.524 -11.064 1.00 90.88 291 LEU A N 1
ATOM 2292 C CA . LEU A 1 291 ? 17.432 10.817 -12.260 1.00 90.88 291 LEU A CA 1
ATOM 2293 C C . LEU A 1 291 ? 18.547 10.002 -12.939 1.00 90.88 291 LEU A C 1
ATOM 2295 O O . LEU A 1 291 ? 18.290 8.935 -13.489 1.00 90.88 291 LEU A O 1
ATOM 2299 N N . ALA A 1 292 ? 19.789 10.493 -12.889 1.00 89.00 292 ALA A N 1
ATOM 2300 C CA . ALA A 1 292 ? 20.946 9.805 -13.453 1.00 89.00 292 ALA A CA 1
ATOM 2301 C C . ALA A 1 292 ? 21.236 8.478 -12.736 1.00 89.00 292 ALA A C 1
ATOM 2303 O O . ALA A 1 292 ? 21.568 7.495 -13.391 1.00 89.00 292 ALA A O 1
ATOM 2304 N N . GLU A 1 293 ? 21.070 8.426 -11.412 1.00 89.06 293 GLU A N 1
ATOM 2305 C CA . GLU A 1 293 ? 21.221 7.190 -10.637 1.00 89.06 293 GLU A CA 1
ATOM 2306 C C . GLU A 1 293 ? 20.115 6.182 -10.960 1.00 89.06 293 GLU A C 1
ATOM 2308 O O . GLU A 1 293 ? 20.404 5.001 -11.154 1.00 89.06 293 GLU A O 1
ATOM 2313 N N . ILE A 1 294 ? 18.868 6.648 -11.089 1.00 87.50 294 ILE A N 1
ATOM 2314 C CA . ILE A 1 294 ? 17.737 5.805 -11.507 1.00 87.50 294 ILE A CA 1
ATOM 2315 C C . ILE A 1 294 ? 17.960 5.259 -12.922 1.00 87.50 294 ILE A C 1
ATOM 2317 O O . ILE A 1 294 ? 17.832 4.058 -13.150 1.00 87.50 294 ILE A O 1
ATOM 2321 N N . SER A 1 295 ? 18.354 6.122 -13.861 1.00 87.25 295 SER A N 1
ATOM 2322 C CA . SER A 1 295 ? 18.663 5.731 -15.239 1.00 87.25 295 SER A CA 1
ATOM 2323 C C . SER A 1 295 ? 19.804 4.713 -15.285 1.00 87.25 295 SER A C 1
ATOM 2325 O O . SER A 1 295 ? 19.684 3.692 -15.960 1.00 87.25 295 SER A O 1
ATOM 2327 N N . ALA A 1 296 ? 20.877 4.923 -14.515 1.00 86.44 296 ALA A N 1
ATOM 2328 C CA . ALA A 1 296 ? 22.005 3.997 -14.448 1.00 86.44 296 ALA A CA 1
ATOM 2329 C C . ALA A 1 296 ? 21.597 2.617 -13.914 1.00 86.44 296 ALA A C 1
ATOM 2331 O O . ALA A 1 296 ? 21.996 1.601 -14.486 1.00 86.44 296 ALA A O 1
ATOM 2332 N N . ALA A 1 297 ? 20.759 2.570 -12.871 1.00 80.19 297 ALA A N 1
ATOM 2333 C CA . ALA A 1 297 ? 20.213 1.321 -12.341 1.00 80.19 297 ALA A CA 1
ATOM 2334 C C . ALA A 1 297 ? 19.348 0.575 -13.371 1.00 80.19 297 ALA A C 1
ATOM 2336 O O . ALA A 1 297 ? 19.295 -0.653 -13.359 1.00 80.19 297 ALA A O 1
ATOM 2337 N N . ALA A 1 298 ? 18.721 1.314 -14.286 1.00 73.31 298 ALA A N 1
ATOM 2338 C CA . ALA A 1 298 ? 17.837 0.783 -15.313 1.00 73.31 298 ALA A CA 1
ATOM 2339 C C . ALA A 1 298 ? 18.509 0.593 -16.692 1.00 73.31 298 ALA A C 1
ATOM 2341 O O . ALA A 1 298 ? 17.819 0.365 -17.687 1.00 73.31 298 ALA A O 1
ATOM 2342 N N . GLY A 1 299 ? 19.847 0.668 -16.769 1.00 78.31 299 GLY A N 1
ATOM 2343 C CA . GLY A 1 299 ? 20.613 0.398 -17.993 1.00 78.31 299 GLY A CA 1
ATOM 2344 C C . GLY A 1 299 ? 20.952 1.620 -18.857 1.00 78.31 299 GLY A C 1
ATOM 2345 O O . GLY A 1 299 ? 21.264 1.456 -20.033 1.00 78.31 299 GLY A O 1
ATOM 2346 N N . ASN A 1 300 ? 20.945 2.827 -18.282 1.00 78.50 300 ASN A N 1
ATOM 2347 C CA . ASN A 1 300 ? 21.202 4.119 -18.941 1.00 78.50 300 ASN A CA 1
ATOM 2348 C C . ASN A 1 300 ? 20.188 4.479 -20.046 1.00 78.50 300 ASN A C 1
ATOM 2350 O O . ASN A 1 300 ? 20.556 5.041 -21.079 1.00 78.50 300 ASN A O 1
ATOM 2354 N N . GLY A 1 301 ? 18.918 4.134 -19.832 1.00 80.88 301 GLY A N 1
ATOM 2355 C CA . GLY A 1 301 ? 17.803 4.496 -20.708 1.00 80.88 301 GLY A CA 1
ATOM 2356 C C . GLY A 1 301 ? 17.082 5.776 -20.284 1.00 80.88 301 GLY A C 1
ATOM 2357 O O . GLY A 1 301 ? 17.362 6.362 -19.232 1.00 80.88 301 GLY A O 1
ATOM 2358 N N . ASP A 1 302 ? 16.120 6.184 -21.110 1.00 88.19 302 ASP A N 1
ATOM 2359 C CA . ASP A 1 302 ? 15.097 7.146 -20.707 1.00 88.19 302 ASP A CA 1
ATOM 2360 C C . ASP A 1 302 ? 14.361 6.637 -19.464 1.00 88.19 302 ASP A C 1
ATOM 2362 O O . ASP A 1 302 ? 14.147 5.438 -19.328 1.00 88.19 302 ASP A O 1
ATOM 2366 N N . VAL A 1 303 ? 13.958 7.540 -18.570 1.00 89.62 303 VAL A N 1
ATOM 2367 C CA . VAL A 1 303 ? 13.178 7.178 -17.383 1.00 89.62 303 VAL A CA 1
ATOM 2368 C C . VAL A 1 303 ? 11.777 7.748 -17.520 1.00 89.62 303 VAL A C 1
ATOM 2370 O O . VAL A 1 303 ? 11.581 8.956 -17.654 1.00 89.62 303 VAL A O 1
ATOM 2373 N N . TRP A 1 304 ? 10.801 6.863 -17.464 1.00 91.25 304 TRP A N 1
ATOM 2374 C CA . TRP A 1 304 ? 9.388 7.159 -17.341 1.00 91.25 304 TRP A CA 1
ATOM 2375 C C . TRP A 1 304 ? 8.959 6.963 -15.894 1.00 91.25 304 TRP A C 1
ATOM 2377 O O . TRP A 1 304 ? 9.532 6.143 -15.181 1.00 91.25 304 TRP A O 1
ATOM 2387 N N . GLY A 1 305 ? 7.951 7.699 -15.445 1.00 90.25 305 GLY A N 1
ATOM 2388 C CA . GLY A 1 305 ? 7.279 7.391 -14.192 1.00 90.25 305 GLY A CA 1
ATOM 2389 C C . GLY A 1 305 ? 5.790 7.239 -14.400 1.00 90.25 305 GLY A C 1
ATOM 2390 O O . GLY A 1 305 ? 5.150 8.040 -15.085 1.00 90.25 305 GLY A O 1
ATOM 2391 N N . VAL A 1 306 ? 5.260 6.190 -13.783 1.00 91.38 306 VAL A N 1
ATOM 2392 C CA . VAL A 1 306 ? 3.826 5.951 -13.665 1.00 91.38 306 VAL A CA 1
ATOM 2393 C C . VAL A 1 306 ? 3.399 6.479 -12.304 1.00 91.38 306 VAL A C 1
ATOM 2395 O O . VAL A 1 306 ? 3.727 5.882 -11.277 1.00 91.38 306 VAL A O 1
ATOM 2398 N N . ILE A 1 307 ? 2.722 7.626 -12.296 1.00 90.25 307 ILE A N 1
ATOM 2399 C CA . ILE A 1 307 ? 2.236 8.282 -11.082 1.00 90.25 307 ILE A CA 1
ATOM 2400 C C . ILE A 1 307 ? 0.932 7.609 -10.665 1.00 90.25 307 ILE A C 1
ATOM 2402 O O . ILE A 1 307 ? -0.032 7.537 -11.431 1.00 90.25 307 ILE A O 1
ATOM 2406 N N . LEU A 1 308 ? 0.917 7.125 -9.431 1.00 89.44 308 LEU A N 1
ATOM 2407 C CA . LEU A 1 308 ? -0.165 6.361 -8.843 1.00 89.44 308 LEU A CA 1
ATOM 2408 C C . LEU A 1 308 ? -1.032 7.251 -7.959 1.00 89.44 308 LEU A C 1
ATOM 2410 O O . LEU A 1 308 ? -0.543 8.093 -7.206 1.00 89.44 308 LEU A O 1
ATOM 2414 N N . GLU A 1 309 ? -2.333 7.005 -7.985 1.00 85.62 309 GLU A N 1
ATOM 2415 C CA . GLU A 1 309 ? -3.265 7.520 -6.995 1.00 85.62 309 GLU A CA 1
ATOM 2416 C C . GLU A 1 309 ? -4.122 6.385 -6.429 1.00 85.62 309 GLU A C 1
ATOM 2418 O O . GLU A 1 309 ? -4.364 5.371 -7.084 1.00 85.62 309 GLU A O 1
ATOM 2423 N N . ARG A 1 310 ? -4.596 6.570 -5.192 1.00 79.50 310 ARG A N 1
ATOM 2424 C CA . ARG A 1 310 ? -5.536 5.655 -4.520 1.00 79.50 310 ARG A CA 1
ATOM 2425 C C . ARG A 1 310 ? -5.102 4.178 -4.596 1.00 79.50 310 ARG A C 1
ATOM 2427 O O . ARG A 1 310 ? -5.858 3.355 -5.116 1.00 79.50 310 ARG A O 1
ATOM 2434 N N . PRO A 1 311 ? -3.895 3.834 -4.121 1.00 86.19 311 PRO A N 1
ATOM 2435 C CA . PRO A 1 311 ? -3.494 2.440 -4.050 1.00 86.19 311 PRO A CA 1
ATOM 2436 C C . PRO A 1 311 ? -4.423 1.673 -3.106 1.00 86.19 311 PRO A C 1
ATOM 2438 O O . PRO A 1 311 ? -4.877 2.197 -2.089 1.00 86.19 311 PRO A O 1
ATOM 2441 N N . MET A 1 312 ? -4.696 0.430 -3.477 1.00 83.44 312 MET A N 1
ATOM 2442 C CA . MET A 1 312 ? -5.603 -0.492 -2.814 1.00 83.44 312 MET A CA 1
ATOM 2443 C C . MET A 1 312 ? -4.878 -1.822 -2.633 1.00 83.44 312 MET A C 1
ATOM 2445 O O . MET A 1 312 ? -4.490 -2.462 -3.606 1.00 83.44 312 MET A O 1
ATOM 2449 N N . MET A 1 313 ? -4.698 -2.240 -1.386 1.00 84.75 313 MET A N 1
ATOM 2450 C CA . MET A 1 313 ? -4.147 -3.531 -0.986 1.00 84.75 313 MET A CA 1
ATOM 2451 C C . MET A 1 313 ? -5.275 -4.531 -0.731 1.00 84.75 313 MET A C 1
ATOM 2453 O O . MET A 1 313 ? -6.211 -4.249 0.023 1.00 84.75 313 MET A O 1
ATOM 2457 N N . PHE A 1 314 ? -5.148 -5.728 -1.296 1.00 83.00 314 PHE A N 1
ATOM 2458 C CA . PHE A 1 314 ? -6.090 -6.813 -1.055 1.00 83.00 314 PHE A CA 1
ATOM 2459 C C . PHE A 1 314 ? -5.891 -7.451 0.319 1.00 83.00 314 PHE A C 1
ATOM 2461 O O . PHE A 1 314 ? -4.776 -7.575 0.827 1.00 83.00 314 PHE A O 1
ATOM 2468 N N . SER A 1 315 ? -6.996 -7.902 0.916 1.00 72.62 315 SER A N 1
ATOM 2469 C CA . SER A 1 315 ? -6.980 -8.688 2.157 1.00 72.62 315 SER A CA 1
ATOM 2470 C C . SER A 1 315 ? -6.274 -10.027 1.977 1.00 72.62 315 SER A C 1
ATOM 2472 O O . SER A 1 315 ? -5.531 -10.452 2.858 1.00 72.62 315 SER A O 1
ATOM 2474 N N . GLU A 1 316 ? -6.471 -10.664 0.824 1.00 80.12 316 GLU A N 1
ATOM 2475 C CA . GLU A 1 316 ? -5.781 -11.885 0.429 1.00 80.12 316 GLU A CA 1
ATOM 2476 C C . GLU A 1 316 ? -5.091 -11.688 -0.927 1.00 80.12 316 GLU A C 1
ATOM 2478 O O . GLU A 1 316 ? -5.774 -11.415 -1.920 1.00 80.12 316 GLU A O 1
ATOM 2483 N N . PRO A 1 317 ? -3.761 -11.881 -1.009 1.00 87.62 317 PRO A N 1
ATOM 2484 C CA . PRO A 1 317 ? -3.053 -11.864 -2.281 1.00 87.62 317 PRO A CA 1
ATOM 2485 C C . PRO A 1 317 ? -3.607 -12.902 -3.263 1.00 87.62 317 PRO A C 1
ATOM 2487 O O . PRO A 1 317 ? -3.902 -14.047 -2.900 1.00 87.62 317 PRO A O 1
ATOM 2490 N N . ILE A 1 318 ? -3.712 -12.528 -4.537 1.00 89.19 318 ILE A N 1
ATOM 2491 C CA . ILE A 1 318 ? -4.204 -13.420 -5.592 1.00 89.19 318 ILE A CA 1
ATOM 2492 C C . ILE A 1 318 ? -3.002 -14.119 -6.224 1.00 89.19 318 ILE A C 1
ATOM 2494 O O . ILE A 1 318 ? -2.283 -13.534 -7.030 1.00 89.19 318 ILE A O 1
ATOM 2498 N N . ALA A 1 319 ? -2.771 -15.376 -5.846 1.00 88.38 319 ALA A N 1
ATOM 2499 C CA . ALA A 1 319 ? -1.675 -16.175 -6.388 1.00 88.38 319 ALA A CA 1
ATOM 2500 C C . ALA A 1 319 ? -1.849 -16.447 -7.893 1.00 88.38 319 ALA A C 1
ATOM 2502 O O . ALA A 1 319 ? -2.920 -16.873 -8.339 1.00 88.38 319 ALA A O 1
ATOM 2503 N N . LEU A 1 320 ? -0.771 -16.272 -8.657 1.00 85.75 320 LEU A N 1
ATOM 2504 C CA . LEU A 1 320 ? -0.694 -16.626 -10.069 1.00 85.75 320 LEU A CA 1
ATOM 2505 C C . LEU A 1 320 ? -0.020 -17.992 -10.233 1.00 85.75 320 LEU A C 1
ATOM 2507 O O . LEU A 1 320 ? 0.903 -18.359 -9.511 1.00 85.75 320 LEU A O 1
ATOM 2511 N N . LYS A 1 321 ? -0.519 -18.788 -11.185 1.00 71.12 321 LYS A N 1
ATOM 2512 C CA . LYS A 1 321 ? -0.033 -20.157 -11.434 1.00 71.12 321 LYS A CA 1
ATOM 2513 C C . LYS A 1 321 ? 1.137 -20.236 -12.425 1.00 71.12 321 LYS A C 1
ATOM 2515 O O . LYS A 1 321 ? 1.636 -21.333 -12.654 1.00 71.12 321 LYS A O 1
ATOM 2520 N N . SER A 1 322 ? 1.555 -19.130 -13.039 1.00 60.50 322 SER A N 1
ATOM 2521 C CA . SER A 1 322 ? 2.566 -19.110 -14.111 1.00 60.50 322 SER A CA 1
ATOM 2522 C C . SER A 1 322 ? 3.763 -18.232 -13.751 1.00 60.50 322 SER A C 1
ATOM 2524 O O . SER A 1 322 ? 3.586 -17.278 -13.006 1.00 60.50 322 SER A O 1
ATOM 2526 N N . GLY A 1 323 ? 4.945 -18.560 -14.284 1.00 58.19 323 GLY A N 1
ATOM 2527 C CA . GLY A 1 323 ? 6.238 -17.946 -13.944 1.00 58.19 323 GLY A CA 1
ATOM 2528 C C . GLY A 1 323 ? 6.460 -16.511 -14.432 1.00 58.19 323 GLY A C 1
ATOM 2529 O O . GLY A 1 323 ? 5.519 -15.848 -14.857 1.00 58.19 323 GLY A O 1
ATOM 2530 N N . LEU A 1 324 ? 7.728 -16.080 -14.351 1.00 57.56 324 LEU A N 1
ATOM 2531 C CA . LEU A 1 324 ? 8.256 -14.736 -14.637 1.00 57.56 324 LEU A CA 1
ATOM 2532 C C . LEU A 1 324 ? 7.456 -13.974 -15.702 1.00 57.56 324 LEU A C 1
ATOM 2534 O O . LEU A 1 324 ? 7.552 -14.249 -16.899 1.00 57.56 324 LEU A O 1
ATOM 2538 N N . LEU A 1 325 ? 6.675 -13.003 -15.237 1.00 62.09 325 LEU A N 1
ATOM 2539 C CA . LEU A 1 325 ? 5.956 -12.062 -16.084 1.00 62.09 325 LEU A CA 1
ATOM 2540 C C . LEU A 1 325 ? 6.851 -10.853 -16.343 1.00 62.09 325 LEU A C 1
ATOM 2542 O O . LEU A 1 325 ? 7.677 -10.491 -15.503 1.00 62.09 325 LEU A O 1
ATOM 2546 N N . HIS A 1 326 ? 6.690 -10.248 -17.520 1.00 63.25 326 HIS A N 1
ATOM 2547 C CA . HIS A 1 326 ? 7.371 -9.004 -17.863 1.00 63.25 326 HIS A CA 1
ATOM 2548 C C . HIS A 1 326 ? 7.074 -7.918 -16.821 1.00 63.25 326 HIS A C 1
ATOM 2550 O O . HIS A 1 326 ? 6.121 -8.013 -16.042 1.00 63.25 326 HIS A O 1
ATOM 2556 N N . GLU A 1 327 ? 7.909 -6.885 -16.802 1.00 76.81 327 GLU A N 1
ATOM 2557 C CA . GLU A 1 327 ? 7.756 -5.757 -15.884 1.00 76.81 327 GLU A CA 1
ATOM 2558 C C . GLU A 1 327 ? 6.398 -5.066 -16.051 1.00 76.81 327 GLU A C 1
ATOM 2560 O O . GLU A 1 327 ? 5.776 -4.792 -15.040 1.00 76.81 327 GLU A O 1
ATOM 2565 N N . PHE A 1 328 ? 5.873 -4.909 -17.272 1.00 85.56 328 PHE A N 1
ATOM 2566 C CA . PHE A 1 328 ? 4.459 -4.595 -17.519 1.00 85.56 328 PHE A CA 1
ATOM 2567 C C . PHE A 1 328 ? 3.814 -5.657 -18.405 1.00 85.56 328 PHE A C 1
ATOM 2569 O O . PHE A 1 328 ? 4.441 -6.167 -19.335 1.00 85.56 328 PHE A O 1
ATOM 2576 N N . TRP A 1 329 ? 2.562 -6.010 -18.123 1.00 85.06 329 TRP A N 1
ATOM 2577 C CA . TRP A 1 329 ? 1.863 -7.059 -18.857 1.00 85.06 329 TRP A CA 1
ATOM 2578 C C . TRP A 1 329 ? 0.343 -6.926 -18.786 1.00 85.06 329 TRP A C 1
ATOM 2580 O O . TRP A 1 329 ? -0.236 -6.471 -17.802 1.00 85.06 329 TRP A O 1
ATOM 2590 N N . THR A 1 330 ? -0.307 -7.378 -19.851 1.00 84.88 330 THR A N 1
ATOM 2591 C CA . THR A 1 330 ? -1.754 -7.584 -19.938 1.00 84.88 330 THR A CA 1
ATOM 2592 C C . THR A 1 330 ? -2.058 -9.081 -19.839 1.00 84.88 330 THR A C 1
ATOM 2594 O O . THR A 1 330 ? -1.172 -9.915 -20.075 1.00 84.88 330 THR A O 1
ATOM 2597 N N . PRO A 1 331 ? -3.284 -9.472 -19.454 1.00 80.00 331 PRO A N 1
ATOM 2598 C CA . PRO A 1 331 ? -3.607 -10.875 -19.264 1.00 80.00 331 PRO A CA 1
ATOM 2599 C C . PRO A 1 331 ? -3.549 -11.604 -20.609 1.00 80.00 331 PRO A C 1
ATOM 2601 O O . PRO A 1 331 ? -4.350 -11.346 -21.503 1.00 80.00 331 PRO A O 1
ATOM 2604 N N . ASN A 1 332 ? -2.606 -12.537 -20.746 1.00 78.69 332 ASN A N 1
ATOM 2605 C CA . ASN A 1 332 ? -2.338 -13.231 -22.011 1.00 78.69 332 ASN A CA 1
ATOM 2606 C C . ASN A 1 332 ? -2.841 -14.684 -22.040 1.00 78.69 332 ASN A C 1
ATOM 2608 O O . ASN A 1 332 ? -2.690 -15.384 -23.040 1.00 78.69 332 ASN A O 1
ATOM 2612 N N . ASN A 1 333 ? -3.428 -15.158 -20.939 1.00 80.44 333 ASN A N 1
ATOM 2613 C CA . ASN A 1 333 ? -4.004 -16.491 -20.831 1.00 80.44 333 ASN A CA 1
ATOM 2614 C C . ASN A 1 333 ? -5.204 -16.502 -19.864 1.00 80.44 333 ASN A C 1
ATOM 2616 O O . ASN A 1 333 ? -5.344 -15.589 -19.044 1.00 80.44 333 ASN A O 1
ATOM 2620 N N . PRO A 1 334 ? -6.042 -17.558 -19.885 1.00 79.75 334 PRO A N 1
ATOM 2621 C CA . PRO A 1 334 ? -7.254 -17.616 -19.068 1.00 79.75 334 PRO A CA 1
ATOM 2622 C C . PRO A 1 334 ? -7.017 -17.499 -17.557 1.00 79.75 334 PRO A C 1
ATOM 2624 O O . PRO A 1 334 ? -7.860 -16.957 -16.844 1.00 79.75 334 PRO A O 1
ATOM 2627 N N . SER A 1 335 ? -5.876 -17.981 -17.048 1.00 81.81 335 SER A N 1
ATOM 2628 C CA . SER A 1 335 ? -5.545 -17.860 -15.624 1.00 81.81 335 SER A CA 1
ATOM 2629 C C . SER A 1 335 ? -5.253 -16.413 -15.235 1.00 81.81 335 SER A C 1
ATOM 2631 O O . SER A 1 335 ? -5.615 -16.005 -14.134 1.00 81.81 335 SER A O 1
ATOM 2633 N N . HIS A 1 336 ? -4.606 -15.643 -16.112 1.00 84.62 336 HIS A N 1
ATOM 2634 C CA . HIS A 1 336 ? -4.361 -14.216 -15.894 1.00 84.62 336 HIS A CA 1
ATOM 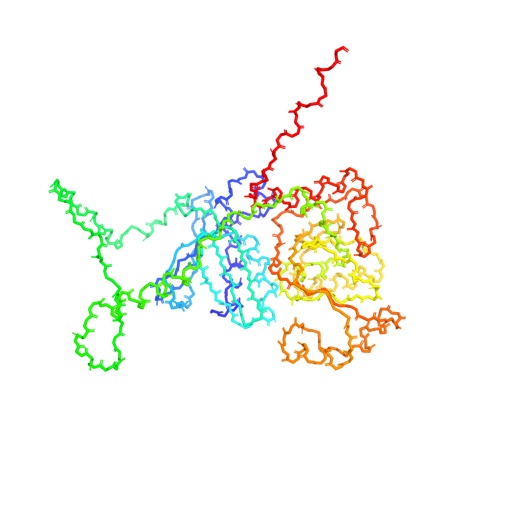2635 C C . HIS A 1 336 ? -5.654 -13.418 -15.969 1.00 84.62 336 HIS A C 1
ATOM 2637 O O . HIS A 1 336 ? -5.917 -12.615 -15.081 1.00 84.62 336 HIS A O 1
ATOM 2643 N N . SER A 1 337 ? -6.495 -13.687 -16.970 1.00 82.69 337 SER A N 1
ATOM 2644 C CA . SER A 1 337 ? -7.794 -13.022 -17.109 1.00 82.69 337 SER A CA 1
ATOM 2645 C C . SER A 1 337 ? -8.689 -13.267 -15.890 1.00 82.69 337 SER A C 1
ATOM 2647 O O . SER A 1 337 ? -9.342 -12.345 -15.409 1.00 82.69 337 SER A O 1
ATOM 2649 N N . ALA A 1 338 ? -8.689 -14.490 -15.348 1.00 82.38 338 ALA A N 1
ATOM 2650 C CA . ALA A 1 338 ? -9.417 -14.811 -14.122 1.00 82.38 338 ALA A CA 1
ATOM 2651 C C . ALA A 1 338 ? -8.853 -14.077 -12.894 1.00 82.38 338 ALA A C 1
ATOM 2653 O O . ALA A 1 338 ? -9.622 -13.600 -12.063 1.00 82.38 338 ALA A O 1
ATOM 2654 N N . ALA A 1 339 ? -7.525 -13.962 -12.780 1.00 85.75 339 ALA A N 1
ATOM 2655 C CA . ALA A 1 339 ? -6.892 -13.224 -11.690 1.00 85.75 339 ALA A CA 1
ATOM 2656 C C . ALA A 1 339 ? -7.211 -11.723 -11.755 1.00 85.75 339 ALA A C 1
ATOM 2658 O O . ALA A 1 339 ? -7.606 -11.156 -10.742 1.00 85.75 339 ALA A O 1
ATOM 2659 N N . PHE A 1 340 ? -7.134 -11.117 -12.945 1.00 86.06 340 PHE A N 1
ATOM 2660 C CA . PHE A 1 340 ? -7.517 -9.721 -13.182 1.00 86.06 340 PHE A CA 1
ATOM 2661 C C . PHE A 1 340 ? -8.976 -9.476 -12.824 1.00 86.06 340 PHE A C 1
ATOM 2663 O O . PHE A 1 340 ? -9.286 -8.524 -12.123 1.00 86.06 340 PHE A O 1
ATOM 2670 N N . ARG A 1 341 ? -9.883 -10.361 -13.246 1.00 81.75 341 ARG A N 1
ATOM 2671 C CA . ARG A 1 341 ? -11.294 -10.242 -12.872 1.00 81.75 341 ARG A CA 1
ATOM 2672 C C . ARG A 1 341 ? -11.472 -10.288 -11.352 1.00 81.75 341 ARG A C 1
ATOM 2674 O O . ARG A 1 341 ? -12.157 -9.437 -10.793 1.00 81.75 341 ARG A O 1
ATOM 2681 N N . LYS A 1 342 ? -10.790 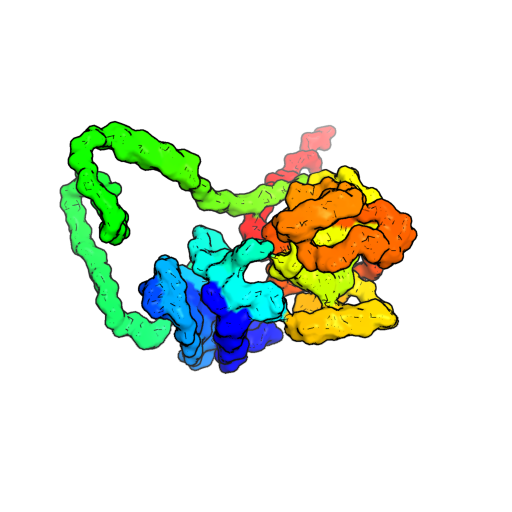-11.221 -10.680 1.00 82.31 342 LYS A N 1
ATOM 2682 C CA . LYS A 1 342 ? -10.847 -11.359 -9.220 1.00 82.31 342 LYS A CA 1
ATOM 2683 C C . LYS A 1 342 ? -10.388 -10.090 -8.488 1.00 82.31 342 LYS A C 1
ATOM 2685 O O . LYS A 1 342 ? -10.954 -9.790 -7.443 1.00 82.31 342 LYS A O 1
ATOM 2690 N N . CYS A 1 343 ? -9.425 -9.340 -9.037 1.00 81.56 343 CYS A N 1
ATOM 2691 C CA . CYS A 1 343 ? -8.979 -8.054 -8.483 1.00 81.56 343 CYS A CA 1
ATOM 2692 C C . CYS A 1 343 ? -10.124 -7.050 -8.311 1.00 81.56 343 CYS A C 1
ATOM 2694 O O . CYS A 1 343 ? -10.138 -6.296 -7.346 1.00 81.56 343 CYS A O 1
ATOM 2696 N N . PHE A 1 344 ? -11.081 -7.051 -9.236 1.00 75.00 344 PHE A N 1
ATOM 2697 C CA . PHE A 1 344 ? -12.201 -6.113 -9.226 1.00 75.00 344 PHE A CA 1
ATOM 2698 C C . PHE A 1 344 ? -13.461 -6.715 -8.582 1.00 75.00 344 PHE A C 1
ATOM 2700 O O . PHE A 1 344 ? -14.315 -5.982 -8.098 1.00 75.00 344 PHE A O 1
ATOM 2707 N N . GLU A 1 345 ? -13.565 -8.044 -8.487 1.00 68.50 345 GLU A N 1
ATOM 2708 C CA . GLU A 1 345 ? -14.644 -8.728 -7.757 1.00 68.50 345 GLU A CA 1
ATOM 2709 C C . GLU A 1 345 ? -14.483 -8.644 -6.226 1.00 68.50 345 GLU A C 1
ATOM 2711 O O . GLU A 1 345 ? -15.482 -8.584 -5.505 1.00 68.50 345 GLU A O 1
ATOM 2716 N N . SER A 1 346 ? -13.245 -8.636 -5.707 1.00 52.44 346 SER A N 1
ATOM 2717 C CA . SER A 1 346 ? -12.976 -8.651 -4.257 1.00 52.44 346 SER A CA 1
ATOM 2718 C C . SER A 1 346 ? -13.429 -7.390 -3.516 1.00 52.44 346 SER A C 1
ATOM 2720 O O . SER A 1 346 ? -13.681 -7.457 -2.315 1.00 52.44 346 SER A O 1
ATOM 2722 N N . ASP A 1 347 ? -13.607 -6.271 -4.221 1.00 48.00 347 ASP A N 1
ATOM 2723 C CA . ASP A 1 347 ? -13.906 -4.964 -3.624 1.00 48.00 347 ASP A CA 1
ATOM 2724 C C . ASP A 1 347 ? -15.401 -4.604 -3.572 1.00 48.00 347 ASP A C 1
ATOM 2726 O O . ASP A 1 347 ? -15.758 -3.453 -3.323 1.00 48.00 347 ASP A O 1
ATOM 2730 N N . ARG A 1 348 ? -16.314 -5.573 -3.758 1.00 40.41 348 ARG A N 1
ATOM 2731 C CA . ARG A 1 348 ? -17.769 -5.306 -3.879 1.00 40.41 348 ARG A CA 1
ATOM 2732 C C . ARG A 1 348 ? -18.067 -4.191 -4.891 1.00 40.41 348 ARG A C 1
ATOM 2734 O O . ARG A 1 348 ? -18.986 -3.389 -4.712 1.00 40.41 348 ARG A O 1
ATOM 2741 N N . ILE A 1 349 ? -17.306 -4.170 -5.976 1.00 40.84 349 ILE A N 1
ATOM 2742 C CA . ILE A 1 349 ? -17.651 -3.415 -7.169 1.00 40.84 349 ILE A CA 1
ATOM 2743 C C . ILE A 1 349 ? -18.805 -4.172 -7.815 1.00 40.84 349 ILE A C 1
ATOM 2745 O O . ILE A 1 349 ? -18.681 -5.350 -8.151 1.00 40.84 349 ILE A O 1
ATOM 2749 N N . VAL A 1 350 ? -19.965 -3.525 -7.925 1.00 31.00 350 VAL A N 1
ATOM 2750 C CA . VAL A 1 350 ? -21.059 -4.056 -8.739 1.00 31.00 350 VAL A CA 1
ATOM 2751 C C . VAL A 1 350 ? -20.559 -3.998 -10.176 1.00 31.00 350 VAL A C 1
ATOM 2753 O O . VAL A 1 350 ? -20.563 -2.935 -10.784 1.00 31.00 350 VAL A O 1
ATOM 2756 N N . VAL A 1 351 ? -20.047 -5.116 -10.685 1.00 31.33 351 VAL A N 1
ATOM 2757 C CA . VAL A 1 351 ? -19.815 -5.279 -12.117 1.00 31.33 351 VAL A CA 1
ATOM 2758 C C . VAL A 1 351 ? -21.202 -5.416 -12.730 1.00 31.33 351 VAL A C 1
ATOM 2760 O O . VAL A 1 351 ? -21.895 -6.402 -12.469 1.00 31.33 351 VAL A O 1
ATOM 2763 N N . ASP A 1 352 ? -21.628 -4.412 -13.492 1.00 32.34 352 ASP A N 1
ATOM 2764 C CA . ASP A 1 352 ? -22.820 -4.516 -14.328 1.00 32.34 352 ASP A CA 1
ATOM 2765 C C . ASP A 1 352 ? -22.460 -5.463 -15.476 1.00 32.34 352 ASP A C 1
ATOM 2767 O O . ASP A 1 352 ? -21.947 -5.075 -16.525 1.00 32.34 352 ASP A O 1
ATOM 2771 N N . ILE A 1 353 ? -22.589 -6.763 -15.217 1.00 36.94 353 ILE A N 1
ATOM 2772 C CA . ILE A 1 353 ? -22.511 -7.772 -16.262 1.00 36.94 353 ILE A CA 1
ATOM 2773 C C . ILE A 1 353 ? -23.862 -7.695 -16.957 1.00 36.94 353 ILE A C 1
ATOM 2775 O O . ILE A 1 353 ? -24.790 -8.434 -16.614 1.00 36.94 353 ILE A O 1
ATOM 2779 N N . GLU A 1 354 ? -23.993 -6.781 -17.919 1.00 35.22 354 GLU A N 1
ATOM 2780 C CA . GLU A 1 354 ? -24.997 -6.972 -18.954 1.00 35.22 354 GLU A CA 1
ATOM 2781 C C . GLU A 1 354 ? -24.774 -8.385 -19.498 1.00 35.22 354 GLU A C 1
ATOM 2783 O O . GLU A 1 354 ? -23.686 -8.750 -19.948 1.00 35.22 354 GLU A O 1
ATOM 2788 N N . ARG A 1 355 ? -25.783 -9.233 -19.301 1.00 32.50 355 ARG A N 1
ATOM 2789 C CA . ARG A 1 355 ? -25.807 -10.606 -19.784 1.00 32.50 355 ARG A CA 1
ATOM 2790 C C . ARG A 1 355 ? -25.612 -10.575 -21.299 1.00 32.50 355 ARG A C 1
ATOM 2792 O O . ARG A 1 355 ? -26.584 -10.464 -22.034 1.00 32.50 355 ARG A O 1
ATOM 2799 N N . GLU A 1 356 ? -24.388 -10.778 -21.767 1.00 32.25 356 GLU A N 1
ATOM 2800 C CA . GLU A 1 356 ? -24.147 -11.390 -23.073 1.00 32.25 356 GLU A CA 1
ATOM 2801 C C . GLU A 1 356 ? -24.509 -12.878 -22.960 1.00 32.25 356 GLU A C 1
ATOM 2803 O O . GLU A 1 356 ? -23.669 -13.771 -22.881 1.00 32.25 356 GLU A O 1
ATOM 2808 N N . ALA A 1 357 ? -25.805 -13.142 -22.849 1.00 34.09 357 ALA A N 1
ATOM 2809 C CA . ALA A 1 357 ? -26.395 -14.440 -23.093 1.00 34.09 357 ALA A CA 1
ATOM 2810 C C . ALA A 1 357 ? -27.668 -14.184 -23.899 1.00 34.09 357 ALA A C 1
ATOM 2812 O O . ALA A 1 357 ? -28.535 -13.448 -23.437 1.00 34.09 357 ALA A O 1
ATOM 2813 N N . GLU A 1 358 ? -27.736 -14.831 -25.065 1.00 35.91 358 GLU A N 1
ATOM 2814 C CA . GLU A 1 358 ? -28.850 -14.884 -26.027 1.00 35.91 358 GLU A CA 1
ATOM 2815 C C . GLU A 1 358 ? -28.810 -13.897 -27.208 1.00 35.91 358 GLU A C 1
ATOM 2817 O O . GLU A 1 358 ? -29.749 -13.137 -27.401 1.00 35.91 358 GLU A O 1
ATOM 2822 N N . VAL A 1 359 ? -27.796 -14.000 -28.084 1.00 35.47 359 VAL A N 1
ATOM 2823 C CA . VAL A 1 359 ? -28.007 -13.876 -29.549 1.00 35.47 359 VAL A CA 1
ATOM 2824 C C . VAL A 1 359 ? -27.045 -14.802 -30.320 1.00 35.47 359 VAL A C 1
ATOM 2826 O O . VAL A 1 359 ? -26.254 -14.354 -31.133 1.00 35.47 359 VAL A O 1
ATOM 2829 N N . GLU A 1 360 ? -27.082 -16.109 -30.068 1.00 38.84 360 GLU A N 1
ATOM 2830 C CA . GLU A 1 360 ? -26.624 -17.126 -31.036 1.00 38.84 360 GLU A CA 1
ATOM 2831 C C . GLU A 1 360 ? -27.442 -18.399 -30.786 1.00 38.84 360 GLU A C 1
ATOM 2833 O O . GLU A 1 360 ? -26.967 -19.317 -30.137 1.00 38.84 360 GLU A O 1
ATOM 2838 N N . GLU A 1 361 ? -28.721 -18.395 -31.188 1.00 42.28 361 GLU A N 1
ATOM 2839 C CA . GLU A 1 361 ? -29.506 -19.595 -31.557 1.00 42.28 361 GLU A CA 1
ATOM 2840 C C . GLU A 1 361 ? -30.967 -19.232 -31.912 1.00 42.28 361 GLU A C 1
ATOM 2842 O O . GLU A 1 361 ? -31.897 -19.794 -31.356 1.00 42.28 361 GLU A O 1
ATOM 2847 N N . VAL A 1 362 ? -31.219 -18.304 -32.849 1.00 37.34 362 VAL A N 1
ATOM 2848 C CA . VAL A 1 362 ? -32.452 -18.350 -33.675 1.00 37.34 362 VAL A CA 1
ATOM 2849 C C . VAL A 1 362 ? -32.209 -17.685 -35.043 1.00 37.34 362 VAL A C 1
ATOM 2851 O O . VAL A 1 362 ? -32.776 -16.648 -35.364 1.00 37.34 362 VAL A O 1
ATOM 2854 N N . GLU A 1 363 ? -31.380 -18.300 -35.877 1.00 31.52 363 GLU A N 1
ATOM 2855 C CA . GLU A 1 363 ? -31.598 -18.332 -37.331 1.00 31.52 363 GLU A CA 1
ATOM 2856 C C . GLU A 1 363 ? -31.498 -19.827 -37.676 1.00 31.52 363 GLU A C 1
ATOM 2858 O O . GLU A 1 363 ? -30.494 -20.464 -37.372 1.00 31.52 363 GLU A O 1
ATOM 2863 N N . GLY A 1 364 ? -32.567 -20.520 -38.062 1.00 37.84 364 GLY A N 1
ATOM 2864 C CA . GLY A 1 364 ? -33.425 -20.192 -39.192 1.00 37.84 364 GLY A CA 1
ATOM 2865 C C . GLY A 1 364 ? -33.045 -21.125 -40.328 1.00 37.84 364 GLY A C 1
ATOM 2866 O O . GLY A 1 364 ? -32.081 -20.780 -41.039 1.00 37.84 364 GLY A O 1
#

Secondary structure (DSSP, 8-state):
-BHHHHHHHHHHHTTTSPPHHHHTTS-GGGGEEEEEEESS-EEEEEE-TTS-EEEEEEPPPSSEEEEEEEHHHHHHHHHHHHHH-SB-EEEEETTEEEEE-SS-EEEEE---GGGSPPPGGG--S---PPPPP-SS----------PPP-S-------HHHHHHHHHHHHHT---PPP-----HHHHHT-EEEEE-HHHHHHHHTTS-SEEEESS--TT---SEEEEEE----THHHHHHHHHHHHTT--TTTS-SSEEEEEEEEEEEEEEPHHHHHHHHHTTS----S-HHHHHHHTTS--EEEEEEEEEEEEEEEEE-SS----SEE---SHHHHHHHHHHHHTTT---------SSSS---

Organism: NCBI:txid904376

Nearest PDB structures (foldseek):
  6e8e-assembly1_B  TM=8.084E-01  e=2.557E-03  Escherichia coli K-12
  6e8e-assembly1_A  TM=7.717E-01  e=1.587E-03  Escherichia coli K-12
  7azl-assembly1_D  TM=7.506E-01  e=1.685E-03  Escherichia coli 2-427-07_S4_C3
  7azl-assembly2_C  TM=7.226E-01  e=1.898E-03  Escherichia coli 2-427-07_S4_C3
  7azg-assembly4_G  TM=7.578E-01  e=5.229E-03  Escherichia coli 2-427-07_S4_C3

Foldseek 3Di:
DFLVVVLVVLVVCPVAQDDPVVCVVDDQQQQKWKWFAQCQWIKIWHAHPVRDIDIDIHGHDNDGDIFIFRSVVVNLLSLQASVVAGDWDWDAAPQGIWIDGPQAIAGTGGDDCVPHDDDPVPPDPDDPPPDPDDDDDDDDDDDDDDDDDDDDDDDDDDPVVVVVVVVVVVVVPPDRDDLPQQEPVLLQLEKEFEDALLVLSCQLSSVWQKDKDFDDPVPRPHQKYFRAHADDDDPSVVVSVVSCVVSVHDCQQRPHQWTFWMFTQPDKDWDDQVVVVVCCVVSQGVDPDGPCVVCVVRPVGTMMMRGTHHRHGDPHTGHQPDHDDPRMDGQPDPSSSVSSVVNCVRVPNPHPPPDPDDDDPDDD

Mean predicted aligned error: 14.49 Å

Solvent-accessible surface area (backbone atoms only — not comparable to full-atom values): 21477 Å² total; per-residue (Å²): 83,51,22,52,60,54,35,51,49,52,62,63,44,58,84,52,40,72,56,75,88,68,41,87,83,54,60,73,69,52,49,28,29,41,41,37,26,72,48,72,32,25,36,43,35,41,49,32,97,88,74,48,75,50,76,44,82,46,74,52,41,92,55,71,48,73,43,30,37,47,40,65,60,52,43,58,42,31,53,49,45,35,75,82,34,66,50,35,44,81,43,80,50,100,68,23,35,34,42,34,44,99,84,41,64,42,75,46,72,31,65,69,59,88,76,53,84,79,60,84,86,67,76,61,79,81,74,78,70,80,72,80,80,76,80,86,75,98,74,83,94,80,84,82,88,86,77,85,88,82,86,79,95,73,79,93,77,58,75,62,60,58,49,49,52,49,51,55,53,56,72,63,55,75,67,78,77,68,79,67,62,56,50,71,65,58,62,71,43,31,34,34,35,43,30,55,27,40,59,26,46,33,37,29,60,47,72,39,33,47,52,78,39,48,64,92,61,85,86,67,80,36,56,36,37,34,33,23,10,33,74,66,61,70,74,54,34,55,51,35,54,47,44,22,55,66,50,67,50,58,65,84,80,40,40,60,36,16,35,44,27,34,25,34,51,75,47,73,46,77,55,49,70,65,60,46,52,51,32,38,79,66,63,56,34,82,66,94,65,56,62,67,57,56,18,52,76,54,74,67,41,64,40,28,34,44,30,48,40,68,36,37,60,50,94,66,62,49,73,55,96,66,76,90,68,56,56,63,44,61,68,85,48,73,72,43,46,51,50,58,51,47,67,52,55,75,71,74,35,62,60,77,72,74,74,93,71,88,90,86,86,87,82,132